Protein AF-A0A9P8Q5S6-F1 (afdb_monomer_lite)

pLDDT: mean 82.71, std 12.55, range [46.91, 97.31]

Secondary structure (DSSP, 8-state):
-PPPP--HHHHHHHHHHHHHHHHT--S----EEEEEEEEEETTEEEEEEE-TTSSEEEEEEETTT-HHHHHHHTT--TT-EE-S--SEEEE---TT-HHHHHHHHHHHHHHHHHHHHHHHHHHHHHHHHHHHHHHHHHHS-SSSS---HHHHHHHHHHHHHHHHHHHHHHHHHHHHHHHHTT-

Sequence (183 aa):
MERSANDKKTIKKITEQRESAKTQTEDETISGRIIKQPLKRKGHVTMALCSDSGNLEKWTLTKSHDPQSYHDARKAVRGDIWSLPAKTVTSFPSNTDPKLLTRLENYEEDQKQKVKMLRKLKDRRDKKQIKLRNYEVLNKGYTEYEDTPEEMIGLYTDNFNISKRQRQKDKKGGIENAFMEKQ

Radius of gyration: 36.92 Å; chains: 1; bounding box: 89×55×75 Å

Foldseek 3Di:
DDDDDPDPVVVVVVVVVVVVVVVVPPPPQFKWAFAAQWDDDDQWIWTWTCTPVNFIKIAIGGCVPDVVCRVVSNVDGHGDIDRDDGPDIDTDCDPPNPVVVVVVVVVVVVVVVVVVVVVVVVVVVVVVVLVVLLVCLVPVDPDDDDPPVVSVVSNVVVVVVVVVVVVVVVVVVVVVVVVVVVD

Organism: Wickerhamomyces pijperi (NCBI:txid599730)

InterPro domains:
  IPR015324 Ribosomal protein Rsm22-like [PF09243] (21-82)
  IPR052571 Mitochondrial RNA Methyltransferase [PTHR13184] (13-129)

Structure (mmCIF, N/CA/C/O backbone):
data_AF-A0A9P8Q5S6-F1
#
_entry.id   AF-A0A9P8Q5S6-F1
#
loop_
_atom_site.group_PDB
_atom_site.id
_atom_site.type_symbol
_atom_site.label_atom_id
_atom_site.label_alt_id
_atom_site.label_comp_id
_atom_site.label_asym_id
_atom_site.label_entity_id
_atom_site.label_seq_id
_atom_site.pdbx_PDB_ins_code
_atom_site.Cartn_x
_atom_site.Cartn_y
_atom_site.Cartn_z
_atom_site.occupancy
_atom_site.B_iso_or_equiv
_atom_site.auth_seq_id
_atom_site.auth_comp_id
_atom_site.auth_asym_id
_atom_site.auth_atom_id
_atom_site.pdbx_PDB_model_num
ATOM 1 N N . MET A 1 1 ? 12.101 -37.583 -25.155 1.00 52.53 1 MET A N 1
ATOM 2 C CA . MET A 1 1 ? 12.984 -36.843 -24.227 1.00 52.53 1 MET A CA 1
ATOM 3 C C . MET A 1 1 ? 13.602 -37.875 -23.300 1.00 52.53 1 MET A C 1
ATOM 5 O O . MET A 1 1 ? 12.924 -38.352 -22.398 1.00 52.53 1 MET A O 1
ATOM 9 N N . GLU A 1 2 ? 14.820 -38.320 -23.592 1.00 68.50 2 GLU A N 1
ATOM 10 C CA . GLU A 1 2 ? 15.520 -39.295 -22.749 1.00 68.50 2 GLU A CA 1
ATOM 11 C C . GLU A 1 2 ? 16.186 -38.567 -21.578 1.00 68.50 2 GLU A C 1
ATOM 13 O O . GLU A 1 2 ? 16.760 -37.491 -21.751 1.00 68.50 2 GLU A O 1
ATOM 18 N N . ARG A 1 3 ? 16.061 -39.113 -20.364 1.00 72.06 3 ARG A N 1
ATOM 19 C CA . ARG A 1 3 ? 16.735 -38.568 -19.178 1.00 72.06 3 ARG A CA 1
ATOM 20 C C . ARG A 1 3 ? 18.185 -39.049 -19.164 1.00 72.06 3 ARG A C 1
ATOM 22 O O . ARG A 1 3 ? 18.456 -40.190 -19.522 1.00 72.06 3 ARG A O 1
ATOM 29 N N . SER A 1 4 ? 19.107 -38.201 -18.714 1.00 77.81 4 SER A N 1
ATOM 30 C CA . SER A 1 4 ? 20.506 -38.593 -18.515 1.00 77.81 4 SER A CA 1
ATOM 31 C C . SER A 1 4 ? 20.630 -39.687 -17.450 1.00 77.81 4 SER A C 1
ATOM 33 O O . SER A 1 4 ? 19.914 -39.658 -16.447 1.00 77.81 4 SER A O 1
ATOM 35 N N . ALA A 1 5 ? 21.576 -40.608 -17.635 1.00 82.69 5 ALA A N 1
ATOM 36 C CA . ALA A 1 5 ? 21.889 -41.653 -16.661 1.00 82.69 5 ALA A CA 1
ATOM 37 C C . ALA A 1 5 ? 22.292 -41.066 -15.292 1.00 82.69 5 ALA A C 1
ATOM 39 O O . ALA A 1 5 ? 22.991 -40.053 -15.223 1.00 82.69 5 ALA A O 1
ATOM 40 N N . ASN A 1 6 ? 21.881 -41.722 -14.200 1.00 81.44 6 ASN A N 1
ATOM 41 C CA . ASN A 1 6 ? 22.098 -41.256 -12.821 1.00 81.44 6 ASN A CA 1
ATOM 42 C C . ASN A 1 6 ? 23.451 -41.710 -12.227 1.00 81.44 6 ASN A C 1
ATOM 44 O O . ASN A 1 6 ? 23.578 -41.936 -11.024 1.00 81.44 6 ASN A O 1
ATOM 48 N N . ASP A 1 7 ? 24.465 -41.885 -13.073 1.00 91.38 7 ASP A N 1
ATOM 49 C CA . ASP A 1 7 ? 25.786 -42.344 -12.648 1.00 91.38 7 ASP A CA 1
ATOM 50 C C . ASP A 1 7 ? 26.557 -41.233 -11.936 1.00 91.38 7 ASP A C 1
ATOM 52 O O . ASP A 1 7 ? 26.525 -40.069 -12.338 1.00 91.38 7 ASP A O 1
ATOM 56 N N . LYS A 1 8 ? 27.359 -41.596 -10.927 1.00 89.12 8 LYS A N 1
ATOM 57 C CA . LYS A 1 8 ? 28.179 -40.639 -10.156 1.00 89.12 8 LYS A CA 1
ATOM 58 C C . LYS A 1 8 ? 29.064 -39.755 -11.044 1.00 89.12 8 LYS A C 1
ATOM 60 O O . LYS A 1 8 ? 29.268 -38.588 -10.729 1.00 89.12 8 LYS A O 1
ATOM 65 N N . LYS A 1 9 ? 29.589 -40.300 -12.148 1.00 88.69 9 LYS A N 1
ATOM 66 C CA . LYS A 1 9 ? 30.410 -39.557 -13.122 1.00 88.69 9 LYS A CA 1
ATOM 67 C C . LYS A 1 9 ? 29.584 -38.515 -13.880 1.00 88.69 9 LYS A C 1
ATOM 69 O O . LYS A 1 9 ? 30.016 -37.377 -14.021 1.00 88.69 9 LYS A O 1
ATOM 74 N N . THR A 1 10 ? 28.386 -38.895 -14.314 1.00 88.69 10 THR A N 1
ATOM 75 C CA . THR A 1 10 ? 27.444 -38.018 -15.018 1.00 88.69 10 THR A CA 1
ATOM 76 C C . THR A 1 10 ? 26.963 -36.895 -14.107 1.00 88.69 10 THR A C 1
ATOM 78 O O . THR A 1 10 ? 26.960 -35.739 -14.517 1.00 88.69 10 THR A O 1
ATOM 81 N N . ILE A 1 11 ? 26.655 -37.207 -12.845 1.00 90.19 11 ILE A N 1
ATOM 82 C CA . ILE A 1 11 ? 26.269 -36.215 -11.834 1.00 90.19 11 ILE A CA 1
ATOM 83 C C . ILE A 1 11 ? 27.397 -35.200 -11.607 1.00 90.19 11 ILE A C 1
ATOM 85 O O . ILE A 1 11 ? 27.134 -34.004 -11.657 1.00 90.19 11 ILE A O 1
ATOM 89 N N . LYS A 1 12 ? 28.646 -35.656 -11.424 1.00 92.75 12 LYS A N 1
ATOM 90 C CA . LYS A 1 12 ? 29.812 -34.766 -11.254 1.00 92.75 12 LYS A CA 1
ATOM 91 C C . LYS A 1 12 ? 30.033 -33.845 -12.456 1.00 92.75 12 LYS A C 1
ATOM 93 O O . LYS A 1 12 ? 30.235 -32.648 -12.296 1.00 92.75 12 LYS A O 1
ATOM 98 N N . LYS A 1 13 ? 29.903 -34.384 -13.670 1.00 91.38 13 LYS A N 1
ATOM 99 C CA . LYS A 1 13 ? 29.993 -33.587 -14.898 1.00 91.38 13 LYS A CA 1
ATOM 100 C C . LYS A 1 13 ? 28.892 -32.523 -14.965 1.00 91.38 13 LYS A C 1
ATOM 102 O O . LYS A 1 13 ? 29.158 -31.390 -15.348 1.00 91.38 13 LYS A O 1
ATOM 107 N N . ILE A 1 14 ? 27.665 -32.868 -14.566 1.00 88.94 14 ILE A N 1
ATOM 108 C CA . ILE A 1 14 ? 26.543 -31.921 -14.504 1.00 88.94 14 ILE A CA 1
ATOM 109 C C . ILE A 1 14 ? 26.802 -30.829 -13.456 1.00 88.94 14 ILE A C 1
ATOM 111 O O . ILE A 1 14 ? 26.478 -29.670 -13.705 1.00 88.94 14 ILE A O 1
ATOM 115 N N . THR A 1 15 ? 27.370 -31.160 -12.292 1.00 90.69 15 THR A N 1
ATOM 116 C CA . THR A 1 15 ? 27.677 -30.160 -11.254 1.00 90.69 15 THR A CA 1
ATOM 117 C C . THR A 1 15 ? 28.782 -29.206 -11.698 1.00 90.69 15 THR A C 1
ATOM 119 O O . THR A 1 15 ? 28.588 -28.000 -11.611 1.00 90.69 15 THR A O 1
ATOM 122 N N . GLU A 1 16 ? 29.863 -29.718 -12.288 1.00 91.06 16 GLU A N 1
ATOM 123 C CA . GLU A 1 16 ? 30.961 -28.902 -12.833 1.00 91.06 16 GLU A CA 1
ATOM 124 C C . GLU A 1 16 ? 30.484 -27.977 -13.972 1.00 91.06 16 GLU A C 1
ATOM 126 O O . GLU A 1 16 ? 30.857 -26.804 -14.051 1.00 91.06 16 GLU A O 1
ATOM 131 N N . GLN A 1 17 ? 29.588 -28.466 -14.838 1.00 85.94 17 GLN A N 1
ATOM 132 C CA . GLN A 1 17 ? 28.959 -27.647 -15.882 1.00 85.94 17 GLN A CA 1
ATOM 133 C C . GLN A 1 17 ? 28.059 -26.546 -15.305 1.00 85.94 17 GLN A C 1
ATOM 135 O O . GLN A 1 17 ? 28.016 -25.442 -15.841 1.00 85.94 17 GLN A O 1
ATOM 140 N N . ARG A 1 18 ? 27.345 -26.816 -14.205 1.00 83.38 18 ARG A N 1
ATOM 141 C CA . ARG A 1 18 ? 26.507 -25.811 -13.529 1.00 83.38 18 ARG A CA 1
ATOM 142 C C . ARG A 1 18 ? 27.339 -24.753 -12.818 1.00 83.38 18 ARG A C 1
ATOM 144 O O . ARG A 1 18 ? 26.951 -23.591 -12.824 1.00 83.38 18 ARG A O 1
ATOM 151 N N . GLU A 1 19 ? 28.446 -25.150 -12.202 1.00 83.94 19 GLU A N 1
ATOM 152 C CA . GLU A 1 19 ? 29.356 -24.239 -11.507 1.00 83.94 19 GLU A CA 1
ATOM 153 C C . GLU A 1 19 ? 30.068 -23.310 -12.491 1.00 83.94 19 GLU A C 1
ATOM 155 O O . GLU A 1 19 ? 30.042 -22.100 -12.291 1.00 83.94 19 GLU A O 1
ATOM 160 N N . SER A 1 20 ? 30.582 -23.841 -13.605 1.00 76.62 20 SER A N 1
ATOM 161 C CA . SER A 1 20 ? 31.213 -23.024 -14.654 1.00 76.62 20 SER A CA 1
ATOM 162 C C . SER A 1 20 ? 30.232 -22.091 -15.375 1.00 76.62 20 SER A C 1
ATOM 164 O O . SER A 1 20 ? 30.591 -20.957 -15.685 1.00 76.62 20 SER A O 1
ATOM 166 N N . ALA A 1 21 ? 28.976 -22.508 -15.579 1.00 69.19 21 ALA A N 1
ATOM 167 C CA . ALA A 1 21 ? 27.926 -21.629 -16.102 1.00 69.19 21 ALA A CA 1
ATOM 168 C C . ALA A 1 21 ? 27.580 -20.479 -15.139 1.00 69.19 21 ALA A C 1
ATOM 170 O O . ALA A 1 21 ? 27.205 -19.398 -15.582 1.00 69.19 21 ALA A O 1
ATOM 171 N N . LYS A 1 22 ? 27.728 -20.696 -13.827 1.00 64.06 22 LYS A N 1
ATOM 172 C CA . LYS A 1 22 ? 27.468 -19.685 -12.793 1.00 64.06 22 LYS A CA 1
ATOM 173 C C . LYS A 1 22 ? 28.502 -18.559 -12.800 1.00 64.06 22 LYS A C 1
ATOM 175 O O . LYS A 1 22 ? 28.157 -17.425 -12.495 1.00 64.06 22 LYS A O 1
ATOM 180 N N . THR A 1 23 ? 29.751 -18.871 -13.142 1.00 57.31 23 THR A N 1
ATOM 181 C CA . THR A 1 23 ? 30.869 -17.911 -13.168 1.00 57.31 23 THR A CA 1
ATOM 182 C C . THR A 1 23 ? 30.880 -17.039 -14.431 1.00 57.31 23 THR A C 1
ATOM 184 O O . THR A 1 23 ? 31.569 -16.032 -14.467 1.00 57.31 23 THR A O 1
ATOM 187 N N . GLN A 1 24 ? 30.125 -17.398 -15.476 1.00 54.69 24 GLN A N 1
ATOM 188 C CA . GLN A 1 24 ? 30.057 -16.625 -16.729 1.00 54.69 24 GLN A CA 1
ATOM 189 C C . GLN A 1 24 ? 28.924 -15.586 -16.758 1.00 54.69 24 GLN A C 1
ATOM 191 O O . GLN A 1 24 ? 28.852 -14.786 -17.683 1.00 54.69 24 GLN A O 1
ATOM 196 N N . THR A 1 25 ? 28.050 -15.569 -15.751 1.00 51.34 25 THR A N 1
ATOM 197 C CA . THR A 1 25 ? 26.961 -14.591 -15.598 1.00 51.34 25 THR A CA 1
ATOM 198 C C . THR A 1 25 ? 27.303 -13.555 -14.525 1.00 51.34 25 THR A C 1
ATOM 200 O O . THR A 1 25 ? 26.573 -13.411 -13.550 1.00 51.34 25 THR A O 1
ATOM 203 N N . GLU A 1 26 ? 28.441 -12.874 -14.671 1.00 47.72 26 GLU A N 1
ATOM 204 C CA . GLU A 1 26 ? 28.795 -11.690 -13.863 1.00 47.72 26 GLU A CA 1
ATOM 205 C C . GLU A 1 26 ? 28.319 -10.373 -14.503 1.00 47.72 26 GLU A C 1
ATOM 207 O O . GLU A 1 26 ? 28.531 -9.299 -13.950 1.00 47.72 26 GLU A O 1
ATOM 212 N N . ASP A 1 27 ? 27.602 -10.439 -15.626 1.00 51.97 27 ASP A N 1
ATOM 213 C CA . ASP A 1 27 ? 26.773 -9.325 -16.070 1.00 51.97 27 ASP A CA 1
ATOM 214 C C . ASP A 1 27 ? 25.460 -9.399 -15.286 1.00 51.97 27 ASP A C 1
ATOM 216 O O . ASP A 1 27 ? 24.572 -10.187 -15.630 1.00 51.97 27 ASP A O 1
ATOM 220 N N . GLU A 1 28 ? 25.353 -8.614 -14.206 1.00 54.19 28 GLU A N 1
ATOM 221 C CA . GLU A 1 28 ? 24.117 -8.356 -13.453 1.00 54.19 28 GLU A CA 1
ATOM 222 C C . GLU A 1 28 ? 23.044 -7.809 -14.402 1.00 54.19 28 GLU A C 1
ATOM 224 O O . GLU A 1 28 ? 22.777 -6.611 -14.510 1.00 54.19 28 GLU A O 1
ATOM 229 N N . THR A 1 29 ? 22.442 -8.711 -15.163 1.00 58.38 29 THR A N 1
ATOM 230 C CA . THR A 1 29 ? 21.413 -8.389 -16.128 1.00 58.38 29 THR A CA 1
ATOM 231 C C . THR A 1 29 ? 20.148 -8.205 -15.315 1.00 58.38 29 THR A C 1
ATOM 233 O O . THR A 1 29 ? 19.401 -9.159 -15.120 1.00 58.38 29 THR A O 1
ATOM 236 N N . ILE A 1 30 ? 19.952 -6.994 -14.787 1.00 61.62 30 ILE A N 1
ATOM 237 C CA . ILE A 1 30 ? 18.736 -6.586 -14.078 1.00 61.62 30 ILE A CA 1
ATOM 238 C C . ILE A 1 30 ? 17.557 -6.969 -14.974 1.00 61.62 30 ILE A C 1
ATOM 240 O O . ILE A 1 30 ? 17.338 -6.357 -16.022 1.00 61.62 30 ILE A O 1
ATOM 244 N N . SER A 1 31 ? 16.842 -8.030 -14.605 1.00 68.81 31 SER A N 1
ATOM 245 C CA . SER A 1 31 ? 15.863 -8.672 -15.480 1.00 68.81 31 SER A CA 1
ATOM 246 C C . SER A 1 31 ? 14.464 -8.398 -14.954 1.00 68.81 31 SER A C 1
ATOM 248 O O . SER A 1 31 ? 13.866 -9.160 -14.201 1.00 68.81 31 SER A O 1
ATOM 250 N N . GLY A 1 32 ? 13.923 -7.246 -15.344 1.00 85.38 32 GLY A N 1
ATOM 251 C CA . GLY A 1 32 ? 12.625 -6.807 -14.861 1.00 85.38 32 GLY A CA 1
ATOM 252 C C . GLY A 1 32 ? 11.476 -7.388 -15.679 1.00 85.38 32 GLY A C 1
ATOM 253 O O . GLY A 1 32 ? 11.452 -7.243 -16.900 1.00 85.38 32 GLY A O 1
ATOM 254 N N . ARG A 1 33 ? 10.458 -7.991 -15.051 1.00 90.69 33 ARG A N 1
ATOM 255 C CA . ARG A 1 33 ? 9.238 -8.393 -15.785 1.00 90.69 33 ARG A CA 1
ATOM 256 C C . ARG A 1 33 ? 8.290 -7.210 -15.944 1.00 90.69 33 ARG A C 1
ATOM 258 O O . ARG A 1 33 ? 7.904 -6.588 -14.955 1.00 90.69 33 ARG A O 1
ATOM 265 N N . ILE A 1 34 ? 7.833 -6.942 -17.165 1.00 93.12 34 ILE A N 1
ATOM 266 C CA . ILE A 1 34 ? 6.883 -5.860 -17.444 1.00 93.12 34 ILE A CA 1
ATOM 267 C C . ILE A 1 34 ? 5.490 -6.235 -16.923 1.00 93.12 34 ILE A C 1
ATOM 269 O O . ILE A 1 34 ? 4.863 -7.189 -17.381 1.00 93.12 34 ILE A O 1
ATOM 273 N N . ILE A 1 35 ? 4.959 -5.451 -15.984 1.00 92.38 35 ILE A N 1
ATOM 274 C CA . ILE A 1 35 ? 3.659 -5.716 -15.344 1.00 92.38 35 ILE A CA 1
ATOM 275 C C . ILE A 1 35 ? 2.513 -5.024 -16.073 1.00 92.38 35 ILE A C 1
ATOM 277 O O . ILE A 1 35 ? 1.408 -5.565 -16.150 1.00 92.38 35 ILE A O 1
ATOM 281 N N . LYS A 1 36 ? 2.750 -3.814 -16.583 1.0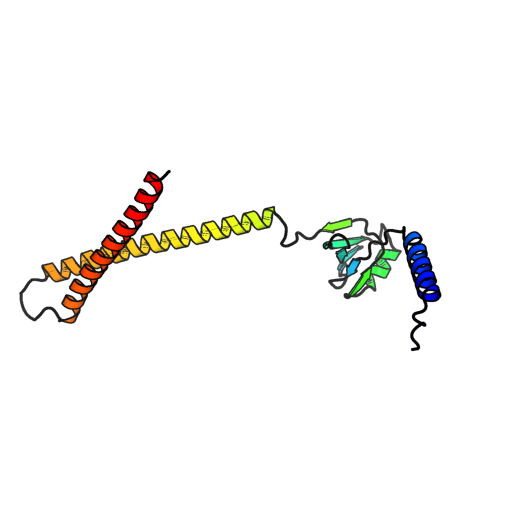0 91.19 36 LYS A N 1
ATOM 282 C CA . LYS A 1 36 ? 1.750 -3.017 -17.304 1.00 91.19 36 LYS A CA 1
ATOM 283 C C . LYS A 1 36 ? 2.255 -2.712 -18.701 1.00 91.19 36 LYS A C 1
ATOM 285 O O . LYS A 1 36 ? 3.447 -2.484 -18.874 1.00 91.19 36 LYS A O 1
ATOM 290 N N . GLN A 1 37 ? 1.335 -2.656 -19.663 1.00 93.56 37 GLN A N 1
ATOM 291 C CA . GLN A 1 37 ? 1.669 -2.300 -21.038 1.00 93.56 37 GLN A CA 1
ATOM 292 C C . GLN A 1 37 ? 2.448 -0.970 -21.063 1.00 93.56 37 GLN A C 1
ATOM 294 O O . GLN A 1 37 ? 1.978 0.006 -20.463 1.00 93.56 37 GLN A O 1
ATOM 299 N N . PRO A 1 38 ? 3.615 -0.910 -21.729 1.00 94.56 38 PRO A N 1
ATOM 300 C CA . PRO A 1 38 ? 4.376 0.324 -21.864 1.00 94.56 38 PRO A CA 1
ATOM 301 C C . PRO A 1 38 ? 3.539 1.437 -22.505 1.00 94.56 38 PRO A C 1
ATOM 303 O O . PRO A 1 38 ? 2.932 1.262 -23.562 1.00 94.56 38 PRO A O 1
ATOM 306 N N . LEU A 1 39 ? 3.506 2.606 -21.864 1.00 94.75 39 LEU A N 1
ATOM 307 C CA . LEU A 1 39 ? 2.738 3.762 -22.319 1.00 94.75 39 LEU A CA 1
ATOM 308 C C . LEU A 1 39 ? 3.663 4.779 -22.989 1.00 94.75 39 LEU A C 1
ATOM 310 O O . LEU A 1 39 ? 4.505 5.404 -22.339 1.00 94.75 39 LEU A O 1
ATOM 314 N N . LYS A 1 40 ? 3.473 4.993 -24.292 1.00 94.00 40 LYS A N 1
ATOM 315 C CA . LYS A 1 40 ? 4.212 5.999 -25.062 1.00 94.00 40 LYS A CA 1
ATOM 316 C C . LYS A 1 40 ? 3.626 7.396 -24.847 1.00 94.00 40 LYS A C 1
ATOM 318 O O . LYS A 1 40 ? 2.453 7.641 -25.115 1.00 94.00 40 LYS A O 1
ATOM 323 N N . ARG A 1 41 ? 4.475 8.338 -24.442 1.00 91.31 41 ARG A N 1
ATOM 324 C CA . ARG A 1 41 ? 4.193 9.779 -24.351 1.00 91.31 41 ARG A CA 1
ATOM 325 C C . ARG A 1 41 ? 5.122 10.558 -25.292 1.00 91.31 41 ARG A C 1
ATOM 327 O O . ARG A 1 41 ? 5.852 9.975 -26.099 1.00 91.31 41 ARG A O 1
ATOM 334 N N . LYS A 1 42 ? 5.062 11.894 -25.267 1.00 91.12 42 LYS A N 1
ATOM 335 C CA . LYS A 1 42 ? 5.884 12.750 -26.139 1.00 91.12 42 LYS A CA 1
ATOM 336 C C . LYS A 1 42 ? 7.373 12.559 -25.804 1.00 91.12 42 LYS A C 1
ATOM 338 O O . LYS A 1 42 ? 7.842 13.006 -24.764 1.00 91.12 42 LYS A O 1
ATOM 343 N N . GLY A 1 43 ? 8.093 11.851 -26.676 1.00 91.44 43 GLY A N 1
ATOM 344 C CA . GLY A 1 43 ? 9.544 11.637 -26.578 1.00 91.44 43 GLY A CA 1
ATOM 345 C C . GLY A 1 43 ? 10.016 10.610 -25.542 1.00 91.44 43 GLY A C 1
ATOM 346 O O . GLY A 1 43 ? 11.221 10.422 -25.412 1.00 91.44 43 GLY A O 1
ATOM 347 N N . HIS A 1 44 ? 9.112 9.934 -24.828 1.00 94.50 44 HIS A N 1
ATOM 348 C CA . HIS A 1 44 ? 9.474 8.909 -23.845 1.00 94.50 44 HIS A CA 1
ATOM 349 C C . HIS A 1 44 ? 8.413 7.808 -23.733 1.00 94.50 44 HIS A C 1
ATOM 351 O O . HIS A 1 44 ? 7.264 7.991 -24.142 1.00 94.50 44 HIS A O 1
ATOM 357 N N . VAL A 1 45 ? 8.806 6.662 -23.188 1.00 95.06 45 VAL A N 1
ATOM 358 C CA . VAL A 1 45 ? 7.938 5.535 -22.843 1.00 95.06 45 VAL A CA 1
ATOM 359 C C . VAL A 1 45 ? 8.038 5.312 -21.344 1.00 95.06 45 VAL A C 1
ATOM 361 O O . VAL A 1 45 ? 9.136 5.258 -20.798 1.00 95.06 45 VAL A O 1
ATOM 364 N N . THR A 1 46 ? 6.894 5.199 -20.676 1.00 93.81 46 THR A N 1
ATOM 365 C CA . THR A 1 46 ? 6.838 4.797 -19.269 1.00 93.81 46 THR A CA 1
ATOM 366 C C . THR A 1 46 ? 6.354 3.362 -19.176 1.00 93.81 46 THR A C 1
ATOM 368 O O . THR A 1 46 ? 5.271 3.059 -19.678 1.00 93.81 46 THR A O 1
ATOM 371 N N . MET A 1 47 ? 7.103 2.506 -18.497 1.00 92.38 47 MET A N 1
ATOM 372 C CA . MET A 1 47 ? 6.718 1.121 -18.226 1.00 92.38 47 MET A CA 1
ATOM 373 C C . MET A 1 47 ? 6.858 0.820 -16.733 1.00 92.38 47 MET A C 1
ATOM 375 O O . MET A 1 47 ? 7.620 1.482 -16.031 1.00 92.38 47 MET A O 1
ATOM 379 N N . ALA A 1 48 ? 6.068 -0.131 -16.239 1.00 92.12 48 ALA A N 1
ATOM 380 C CA . ALA A 1 48 ? 6.144 -0.601 -14.860 1.00 92.12 48 ALA A CA 1
ATOM 381 C C . ALA A 1 48 ? 6.721 -2.016 -14.858 1.00 92.12 48 ALA A C 1
ATOM 383 O O . ALA A 1 48 ? 6.139 -2.899 -15.495 1.00 92.12 48 ALA A O 1
ATOM 384 N N . LEU A 1 49 ? 7.833 -2.210 -14.157 1.00 90.81 49 LEU A N 1
ATOM 385 C CA . LEU A 1 49 ? 8.554 -3.471 -14.071 1.00 90.81 49 LEU A CA 1
ATOM 386 C C . LEU A 1 49 ? 8.580 -3.985 -12.632 1.00 90.81 49 LEU A C 1
ATOM 388 O O . LEU A 1 49 ? 8.571 -3.207 -11.680 1.00 90.81 49 LEU A O 1
ATOM 392 N N . CYS A 1 50 ? 8.617 -5.304 -12.489 1.00 88.56 50 CYS A N 1
ATOM 393 C CA . CYS A 1 50 ? 9.062 -5.954 -11.264 1.00 88.56 50 CYS A CA 1
ATOM 394 C C . CYS A 1 50 ? 10.576 -6.084 -11.346 1.00 88.56 50 CYS A C 1
ATOM 396 O O . CYS A 1 50 ? 11.038 -6.844 -12.190 1.00 88.56 50 CYS A O 1
ATOM 398 N N . SER A 1 51 ? 11.313 -5.339 -10.531 1.00 79.62 51 SER A N 1
ATOM 399 C CA . SER A 1 51 ? 12.774 -5.426 -10.483 1.00 79.62 51 SER A CA 1
ATOM 400 C C . SER A 1 51 ? 13.220 -6.569 -9.571 1.00 79.62 51 SER A C 1
ATOM 402 O O . SER A 1 51 ? 12.461 -7.002 -8.697 1.00 79.62 51 SER A O 1
ATOM 404 N N . ASP A 1 52 ? 14.462 -7.023 -9.737 1.00 77.00 52 ASP A N 1
ATOM 405 C CA . ASP A 1 52 ? 15.097 -8.025 -8.868 1.00 77.00 52 ASP A CA 1
ATOM 406 C C . ASP A 1 52 ? 15.219 -7.530 -7.412 1.00 77.00 52 ASP A C 1
ATOM 408 O O . ASP A 1 52 ? 15.345 -8.322 -6.481 1.00 77.00 52 ASP A O 1
ATOM 412 N N . SER A 1 53 ? 15.072 -6.216 -7.195 1.00 75.81 53 SER A N 1
ATOM 413 C CA . SER A 1 53 ? 14.947 -5.585 -5.875 1.00 75.81 53 SER A CA 1
ATOM 414 C C . SER A 1 53 ? 13.676 -5.986 -5.104 1.00 75.81 53 SER A C 1
ATOM 416 O O . SER A 1 53 ? 13.515 -5.610 -3.943 1.00 75.81 53 SER A O 1
ATOM 418 N N . GLY A 1 54 ? 12.743 -6.704 -5.740 1.00 76.81 54 GLY A N 1
ATOM 419 C CA . GLY A 1 54 ? 11.446 -7.075 -5.168 1.00 76.81 54 GLY A CA 1
ATOM 420 C C . GLY A 1 54 ? 10.432 -5.928 -5.138 1.00 76.81 54 GLY A C 1
ATOM 421 O O . GLY A 1 54 ? 9.293 -6.124 -4.713 1.00 76.81 54 GLY A O 1
ATOM 422 N N . ASN A 1 55 ? 10.814 -4.740 -5.616 1.00 81.62 55 ASN A N 1
ATOM 423 C CA . ASN A 1 55 ? 9.940 -3.579 -5.697 1.00 81.62 55 ASN A CA 1
ATOM 424 C C . ASN A 1 55 ? 9.347 -3.403 -7.096 1.00 81.62 55 ASN A C 1
ATOM 426 O O . ASN A 1 55 ? 9.927 -3.761 -8.125 1.00 81.62 55 ASN A O 1
ATOM 430 N N . LEU A 1 56 ? 8.168 -2.781 -7.119 1.00 87.44 56 LEU A N 1
ATOM 431 C CA . LEU A 1 56 ? 7.568 -2.288 -8.348 1.00 87.44 56 LEU A CA 1
ATOM 432 C C . LEU A 1 56 ? 8.251 -0.990 -8.745 1.00 87.44 56 LEU A C 1
ATOM 434 O O . LEU A 1 56 ? 8.161 0.013 -8.041 1.00 87.44 56 LEU A O 1
ATOM 438 N N . GLU A 1 57 ? 8.886 -0.987 -9.903 1.00 88.81 57 GLU A N 1
ATOM 439 C CA . GLU A 1 57 ? 9.609 0.164 -10.413 1.00 88.81 57 GLU A CA 1
ATOM 440 C C . GLU A 1 57 ? 8.923 0.717 -11.658 1.00 88.81 57 GLU A C 1
ATOM 442 O O . GLU A 1 57 ? 8.418 -0.003 -12.518 1.00 88.81 57 GLU A O 1
ATOM 447 N N . LYS A 1 58 ? 8.888 2.040 -11.761 1.00 90.31 58 LYS A N 1
ATOM 448 C CA . LYS A 1 58 ? 8.459 2.766 -12.946 1.00 90.31 58 LYS A CA 1
ATOM 449 C C . LYS A 1 58 ? 9.687 3.252 -13.683 1.00 90.31 58 LYS A C 1
ATOM 451 O O . LYS A 1 58 ? 10.388 4.142 -13.205 1.00 90.31 58 LYS A O 1
ATOM 456 N N . TRP A 1 59 ? 9.922 2.705 -14.863 1.00 91.44 59 TRP A N 1
ATOM 457 C CA . TRP A 1 59 ? 11.026 3.133 -15.706 1.00 91.44 59 TRP A CA 1
ATOM 458 C C . TRP A 1 59 ? 10.514 4.099 -16.757 1.00 91.44 59 TRP A C 1
ATOM 460 O O . TRP A 1 59 ? 9.459 3.895 -17.369 1.00 91.44 59 TRP A O 1
ATOM 470 N N . THR A 1 60 ? 11.265 5.178 -16.947 1.00 92.69 60 THR A N 1
ATOM 471 C CA . THR A 1 60 ? 11.025 6.140 -18.019 1.00 92.69 60 THR A CA 1
ATOM 472 C C . THR A 1 60 ? 12.194 6.081 -18.991 1.00 92.69 60 THR A C 1
ATOM 474 O O . THR A 1 60 ? 13.326 6.392 -18.633 1.00 92.69 60 THR A O 1
ATOM 477 N N . LEU A 1 61 ? 11.910 5.665 -20.222 1.00 92.94 61 LEU A N 1
ATOM 478 C CA . LEU A 1 61 ? 12.884 5.553 -21.304 1.00 92.94 61 LEU A CA 1
ATOM 479 C C . LEU A 1 61 ? 12.668 6.703 -22.280 1.00 92.94 61 LEU A C 1
ATOM 481 O O . LEU A 1 61 ? 11.576 6.860 -22.830 1.00 92.94 61 LEU A O 1
ATOM 485 N N . THR A 1 62 ? 13.685 7.534 -22.487 1.00 94.44 62 THR A N 1
ATOM 486 C CA . THR A 1 62 ? 13.602 8.722 -23.344 1.00 94.44 62 THR A CA 1
ATOM 487 C C . THR A 1 62 ? 14.285 8.470 -24.684 1.00 94.44 62 THR A C 1
ATOM 489 O O . THR A 1 62 ? 15.342 7.851 -24.748 1.00 94.44 62 THR A O 1
ATOM 492 N N . LYS A 1 63 ? 13.711 9.002 -25.771 1.00 92.88 63 LYS A N 1
ATOM 493 C CA . LYS A 1 63 ? 14.277 8.857 -27.123 1.00 92.88 63 LYS A CA 1
ATOM 494 C C . LYS A 1 63 ? 15.658 9.514 -27.258 1.00 92.88 63 LYS A C 1
ATOM 496 O O . LYS A 1 63 ? 16.454 9.078 -28.074 1.00 92.88 63 LYS A O 1
ATOM 501 N N . SER A 1 64 ? 15.917 10.585 -26.504 1.00 92.00 64 SER A N 1
ATOM 502 C CA . SER A 1 64 ? 17.171 11.344 -26.583 1.00 92.00 64 SER A CA 1
ATOM 503 C C . SER A 1 64 ? 18.347 10.659 -25.896 1.00 92.00 64 SER A C 1
ATOM 505 O O . SER A 1 64 ? 19.480 10.910 -26.284 1.00 92.00 64 SER A O 1
ATOM 507 N N . HIS A 1 65 ? 18.095 9.849 -24.865 1.00 88.56 65 HIS A N 1
ATOM 508 C CA . HIS A 1 65 ? 19.164 9.196 -24.118 1.00 88.56 65 HIS A CA 1
ATOM 509 C C . HIS A 1 65 ? 19.512 7.831 -24.701 1.00 88.56 65 HIS A C 1
ATOM 511 O O . HIS A 1 65 ? 20.688 7.543 -24.884 1.00 88.56 65 HIS A O 1
ATOM 517 N N . ASP A 1 66 ? 18.494 7.030 -25.016 1.00 88.25 66 ASP A N 1
ATOM 518 C CA . ASP A 1 66 ? 18.676 5.714 -25.615 1.00 88.25 66 ASP A CA 1
ATOM 519 C C . ASP A 1 66 ? 17.597 5.465 -26.683 1.00 88.25 66 ASP A C 1
ATOM 521 O O . ASP A 1 66 ? 16.473 5.044 -26.372 1.00 88.25 66 ASP A O 1
ATOM 525 N N . PRO A 1 67 ? 17.904 5.766 -27.958 1.00 91.56 67 PRO A N 1
ATOM 526 C CA . PRO A 1 67 ? 16.981 5.545 -29.060 1.00 91.56 67 PRO A CA 1
ATOM 527 C C . PRO A 1 67 ? 16.605 4.070 -29.229 1.00 91.56 67 PRO A C 1
ATOM 529 O O . PRO A 1 67 ? 15.446 3.785 -29.534 1.00 91.56 67 PRO A O 1
ATOM 532 N N . GLN A 1 68 ? 17.548 3.145 -29.022 1.00 92.25 68 GLN A N 1
ATOM 533 C CA . GLN A 1 68 ? 17.326 1.719 -29.249 1.00 92.25 68 GLN A CA 1
ATOM 534 C C . GLN A 1 68 ? 16.368 1.165 -28.196 1.00 92.25 68 GLN A C 1
ATOM 536 O O . GLN A 1 68 ? 15.282 0.696 -28.549 1.00 92.25 68 GLN A O 1
ATOM 541 N N . SER A 1 69 ? 16.676 1.375 -26.912 1.00 92.12 69 SER A N 1
ATOM 542 C CA . SER A 1 69 ? 15.765 1.006 -25.823 1.00 92.12 69 SER A CA 1
ATOM 543 C C . SER A 1 69 ? 14.410 1.693 -25.958 1.00 92.12 69 SER A C 1
ATOM 545 O O . SER A 1 69 ? 13.384 1.089 -25.660 1.00 92.12 69 SER A O 1
ATOM 547 N N . TYR A 1 70 ? 14.351 2.937 -26.450 1.00 93.81 70 TYR A N 1
ATOM 548 C CA . TYR A 1 70 ? 13.079 3.615 -26.715 1.00 93.81 70 TYR A CA 1
ATOM 549 C C . TYR A 1 70 ? 12.243 2.909 -27.793 1.00 93.81 70 TYR A C 1
ATOM 551 O O . TYR A 1 70 ? 11.021 2.795 -27.652 1.00 93.81 70 TYR A O 1
ATOM 559 N N . HIS A 1 71 ? 12.862 2.466 -28.888 1.00 94.06 71 HIS A N 1
ATOM 560 C CA . HIS A 1 71 ? 12.162 1.769 -29.965 1.00 94.06 71 HIS A CA 1
ATOM 561 C C . HIS A 1 71 ? 11.726 0.360 -29.552 1.00 94.06 71 HIS A C 1
ATOM 563 O O .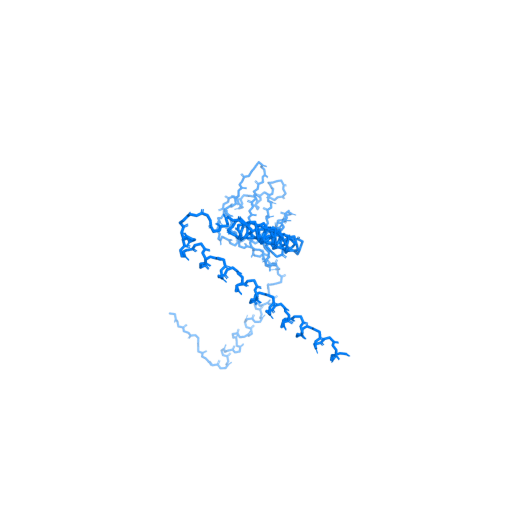 HIS A 1 71 ? 10.609 -0.040 -29.894 1.00 94.06 71 HIS A O 1
ATOM 569 N N . ASP A 1 72 ? 12.540 -0.335 -28.763 1.00 93.75 72 ASP A N 1
ATOM 570 C CA . ASP A 1 72 ? 12.237 -1.673 -28.253 1.00 93.75 72 ASP A CA 1
ATOM 571 C C . ASP A 1 72 ? 11.154 -1.625 -27.168 1.00 93.75 72 ASP A C 1
ATOM 573 O O . ASP A 1 72 ? 10.179 -2.374 -27.219 1.00 93.75 72 ASP A O 1
ATOM 577 N N . ALA A 1 73 ? 11.202 -0.629 -26.283 1.00 93.62 73 ALA A N 1
ATOM 578 C CA . ALA A 1 73 ? 10.185 -0.387 -25.261 1.00 93.62 73 ALA A CA 1
ATOM 579 C C . ALA A 1 73 ? 8.786 -0.146 -25.836 1.00 93.62 73 ALA A C 1
ATOM 581 O O . ALA A 1 73 ? 7.782 -0.409 -25.176 1.00 93.62 73 ALA A O 1
ATOM 582 N N . ARG A 1 74 ? 8.699 0.381 -27.064 1.00 93.69 74 ARG A N 1
ATOM 583 C CA . ARG A 1 74 ? 7.422 0.576 -27.768 1.00 93.69 74 ARG A CA 1
ATOM 584 C C . ARG A 1 74 ? 6.832 -0.718 -28.312 1.00 93.69 74 ARG A C 1
ATOM 586 O O . ARG A 1 74 ? 5.634 -0.744 -28.579 1.00 93.69 74 ARG A O 1
ATOM 593 N N . LYS A 1 75 ? 7.673 -1.722 -28.549 1.00 93.94 75 LYS A N 1
ATOM 594 C CA . LYS A 1 75 ? 7.277 -3.042 -29.045 1.00 93.94 75 LYS A CA 1
ATOM 595 C C . LYS A 1 75 ? 7.046 -4.030 -27.904 1.00 93.94 75 LYS A C 1
ATOM 597 O O . LYS A 1 75 ? 6.350 -5.013 -28.113 1.00 93.94 75 LYS A O 1
ATOM 602 N N . ALA A 1 76 ? 7.599 -3.750 -26.726 1.00 93.94 76 ALA A N 1
ATOM 603 C CA . ALA A 1 76 ? 7.437 -4.575 -25.543 1.00 93.94 76 ALA A CA 1
ATOM 604 C C . ALA A 1 76 ? 5.974 -4.647 -25.068 1.00 93.94 76 ALA A C 1
ATOM 606 O O . ALA A 1 76 ? 5.196 -3.688 -25.173 1.00 93.94 76 ALA A O 1
ATOM 607 N N . VAL A 1 77 ? 5.612 -5.799 -24.516 1.00 94.19 77 VAL A N 1
ATOM 608 C CA . VAL A 1 77 ? 4.267 -6.142 -24.058 1.00 94.19 77 VAL A CA 1
ATOM 609 C C . VAL A 1 77 ? 4.306 -6.520 -22.579 1.00 94.19 77 VAL A C 1
ATOM 611 O O . VAL A 1 77 ? 5.336 -6.883 -22.009 1.00 94.19 77 VAL A O 1
ATOM 614 N N . ARG A 1 78 ? 3.156 -6.405 -21.911 1.00 93.56 78 ARG A N 1
ATOM 615 C CA . ARG A 1 78 ? 2.981 -6.969 -20.570 1.00 93.56 78 ARG A CA 1
ATOM 616 C C . ARG A 1 78 ? 3.394 -8.446 -20.552 1.00 93.56 78 ARG A C 1
ATOM 618 O O . ARG A 1 78 ? 2.842 -9.249 -21.293 1.00 93.56 78 ARG A O 1
ATOM 625 N N . GLY A 1 79 ? 4.264 -8.801 -19.614 1.00 90.62 79 GLY A N 1
ATOM 626 C CA . GLY A 1 79 ? 4.756 -10.161 -19.412 1.00 90.62 79 GLY A CA 1
ATOM 627 C C . GLY A 1 79 ? 6.166 -10.391 -19.942 1.00 90.62 79 GLY A C 1
ATOM 628 O O . GLY A 1 79 ? 6.809 -11.325 -19.457 1.00 90.62 79 GLY A O 1
ATOM 629 N N . ASP A 1 80 ? 6.659 -9.531 -20.836 1.00 91.19 80 ASP A N 1
ATOM 630 C CA . ASP A 1 80 ? 8.020 -9.618 -21.362 1.00 91.19 80 ASP A CA 1
ATOM 631 C C . ASP A 1 80 ? 9.056 -9.359 -20.263 1.00 91.19 80 ASP A C 1
ATOM 633 O O . ASP A 1 80 ? 8.804 -8.637 -19.288 1.00 91.19 80 ASP A O 1
ATOM 637 N N . ILE A 1 81 ? 10.225 -9.976 -20.426 1.00 90.00 81 ILE A N 1
ATOM 638 C CA . ILE A 1 81 ? 11.400 -9.713 -19.599 1.00 90.00 81 ILE A CA 1
ATOM 639 C C . ILE A 1 81 ? 12.171 -8.580 -20.264 1.00 90.00 81 ILE A C 1
ATOM 641 O O . ILE A 1 81 ? 12.443 -8.619 -21.463 1.00 90.00 81 ILE A O 1
ATOM 645 N N . TRP A 1 82 ? 12.502 -7.567 -19.480 1.00 88.75 82 TRP A N 1
ATOM 646 C CA . TRP A 1 82 ? 13.232 -6.398 -19.922 1.00 88.75 82 TRP A CA 1
ATOM 647 C C . TRP A 1 82 ? 14.579 -6.343 -19.206 1.00 88.75 82 TRP A C 1
ATOM 649 O O . TRP A 1 82 ? 14.630 -6.276 -17.980 1.00 88.75 82 TRP A O 1
ATOM 659 N N . SER A 1 83 ? 15.655 -6.374 -19.986 1.00 84.12 83 SER A N 1
ATOM 660 C CA . SER A 1 83 ? 17.030 -6.549 -19.494 1.00 84.12 83 SER A CA 1
ATOM 661 C C . SER A 1 83 ? 17.912 -5.307 -19.660 1.00 84.12 83 SER A C 1
ATOM 663 O O . SER A 1 83 ? 19.078 -5.325 -19.282 1.00 84.12 83 SER A O 1
ATOM 665 N N . LEU A 1 84 ? 17.389 -4.237 -20.269 1.00 85.00 84 LEU A N 1
ATOM 666 C CA . LEU A 1 84 ? 18.158 -3.029 -20.592 1.00 85.00 84 LEU A CA 1
ATOM 667 C C . LEU A 1 84 ? 18.006 -1.983 -19.487 1.00 85.00 84 LEU A C 1
ATOM 669 O O . LEU A 1 84 ? 16.866 -1.638 -19.185 1.00 85.00 84 LEU A O 1
ATOM 673 N N . PRO A 1 85 ? 19.085 -1.409 -18.933 1.00 78.81 85 PRO A N 1
ATOM 674 C CA . PRO A 1 85 ? 18.980 -0.447 -17.843 1.00 78.81 85 PRO A CA 1
ATOM 675 C C . PRO A 1 85 ? 18.229 0.821 -18.271 1.00 78.81 85 PRO A C 1
ATOM 677 O O . PRO A 1 85 ? 18.346 1.300 -19.398 1.00 78.81 85 PRO A O 1
ATOM 680 N N . ALA A 1 86 ? 17.475 1.413 -17.345 1.00 78.81 86 ALA A N 1
ATOM 681 C CA . ALA A 1 86 ? 16.852 2.716 -17.548 1.00 78.81 86 ALA A CA 1
ATOM 682 C C . ALA A 1 86 ? 17.588 3.804 -16.762 1.00 78.81 86 ALA A C 1
ATOM 684 O O . ALA A 1 86 ? 17.915 3.632 -15.592 1.00 78.81 86 ALA A O 1
ATOM 685 N N . LYS A 1 87 ? 17.761 4.983 -17.372 1.00 75.06 87 LYS A N 1
ATOM 686 C CA . LYS A 1 87 ? 18.356 6.148 -16.692 1.00 75.06 87 LYS A CA 1
ATOM 687 C C . LYS A 1 87 ? 17.500 6.668 -15.538 1.00 75.06 87 LYS A C 1
ATOM 689 O O . LYS A 1 87 ? 18.020 7.145 -14.537 1.00 75.06 87 LYS A O 1
ATOM 694 N N . THR A 1 88 ? 16.181 6.649 -15.712 1.00 83.75 88 THR A N 1
ATOM 695 C CA . THR A 1 88 ? 15.232 7.163 -14.721 1.00 83.75 88 THR A CA 1
ATOM 696 C C . THR A 1 88 ? 14.331 6.044 -14.240 1.00 83.75 88 THR A C 1
ATOM 698 O O . THR A 1 88 ? 13.402 5.634 -14.943 1.00 83.75 88 THR A O 1
ATOM 701 N N . VAL A 1 89 ? 14.625 5.590 -13.026 1.00 86.31 89 VAL A N 1
ATOM 702 C CA . VAL A 1 89 ? 13.884 4.579 -12.280 1.00 86.31 89 VAL A CA 1
ATOM 703 C C . VAL A 1 89 ? 13.220 5.266 -11.094 1.00 86.31 89 VAL A C 1
ATOM 705 O O . VAL A 1 89 ? 13.863 5.988 -10.337 1.00 86.31 89 VAL A O 1
ATOM 708 N N . THR A 1 90 ? 11.914 5.085 -10.944 1.00 85.50 90 THR A N 1
ATOM 709 C CA . THR A 1 90 ? 11.167 5.559 -9.775 1.00 85.50 90 THR A CA 1
ATOM 710 C C . THR A 1 90 ? 10.472 4.367 -9.147 1.00 85.50 90 THR A C 1
ATOM 712 O O . THR A 1 90 ? 9.592 3.786 -9.777 1.00 85.50 90 THR A O 1
ATOM 715 N N . SER A 1 91 ? 10.839 3.990 -7.925 1.00 82.38 91 SER A N 1
ATOM 716 C CA . SER A 1 91 ? 10.091 2.974 -7.186 1.00 82.38 91 SER A CA 1
ATOM 717 C C . SER A 1 91 ? 8.674 3.483 -6.915 1.00 82.38 91 SER A C 1
ATOM 719 O O . SER A 1 91 ? 8.460 4.637 -6.534 1.00 82.38 91 SER A O 1
ATOM 721 N N . PHE A 1 92 ? 7.676 2.639 -7.167 1.00 74.31 92 PHE A N 1
ATOM 722 C CA . PHE A 1 92 ? 6.349 2.894 -6.633 1.00 74.31 92 PHE A CA 1
ATOM 723 C C . PHE A 1 92 ? 6.426 2.770 -5.109 1.00 74.31 92 PHE A C 1
ATOM 725 O O . PHE A 1 92 ? 7.060 1.825 -4.633 1.00 74.31 92 PHE A O 1
ATOM 732 N N . PRO A 1 93 ? 5.770 3.670 -4.351 1.00 65.31 93 PRO A N 1
ATOM 733 C CA . PRO A 1 93 ? 5.529 3.422 -2.941 1.00 65.31 93 PRO A CA 1
ATOM 734 C C . PRO A 1 93 ? 4.754 2.110 -2.855 1.00 65.31 93 PRO A C 1
ATOM 736 O O . PRO A 1 93 ? 3.632 1.993 -3.360 1.00 65.31 93 PRO A O 1
ATOM 739 N N . SER A 1 94 ? 5.409 1.084 -2.333 1.00 65.12 94 SER A N 1
ATOM 740 C CA . SER A 1 94 ? 4.760 -0.193 -2.090 1.00 65.12 94 SER A CA 1
ATOM 741 C C . SER A 1 94 ? 3.788 0.006 -0.926 1.00 65.12 94 SER A C 1
ATOM 743 O O . SER A 1 94 ? 3.941 0.915 -0.109 1.00 65.12 94 SER A O 1
ATOM 745 N N . ASN A 1 95 ? 2.808 -0.884 -0.776 1.00 64.88 95 ASN A N 1
ATOM 746 C CA . ASN A 1 95 ? 2.007 -0.932 0.454 1.00 64.88 95 ASN A CA 1
ATOM 747 C C . ASN A 1 95 ? 2.872 -1.176 1.713 1.00 64.88 95 ASN A C 1
ATOM 749 O O . ASN A 1 95 ? 2.361 -1.118 2.825 1.00 64.88 95 ASN A O 1
ATOM 753 N N . THR A 1 96 ? 4.169 -1.444 1.547 1.00 66.19 96 THR A N 1
ATOM 754 C CA . THR A 1 96 ? 5.167 -1.593 2.610 1.00 66.19 96 THR A CA 1
ATOM 755 C C . THR A 1 96 ? 5.838 -0.282 3.029 1.00 66.19 96 THR A C 1
ATOM 757 O O . THR A 1 96 ? 6.760 -0.316 3.840 1.00 66.19 96 THR A O 1
ATOM 760 N N . ASP A 1 97 ? 5.422 0.873 2.504 1.00 79.12 97 ASP A N 1
ATOM 761 C CA . ASP A 1 97 ? 5.982 2.161 2.912 1.00 79.12 97 ASP A CA 1
ATOM 762 C C . ASP A 1 97 ? 5.739 2.417 4.415 1.00 79.12 97 ASP A C 1
ATOM 764 O O . ASP A 1 97 ? 4.590 2.602 4.833 1.00 79.12 97 ASP A O 1
ATOM 768 N N . PRO A 1 98 ? 6.786 2.525 5.257 1.00 85.06 98 PRO A N 1
ATOM 769 C CA . PRO A 1 98 ? 6.620 2.590 6.714 1.00 85.06 98 PRO A CA 1
ATOM 770 C C . PRO A 1 98 ? 5.845 3.840 7.160 1.00 85.06 98 PRO A C 1
ATOM 772 O O . PRO A 1 98 ? 5.052 3.818 8.103 1.00 85.06 98 PRO A O 1
ATOM 775 N N . LYS A 1 99 ? 6.012 4.950 6.434 1.00 87.06 99 LYS A N 1
ATOM 776 C CA . LYS A 1 99 ? 5.280 6.199 6.677 1.00 87.06 99 LYS A CA 1
ATOM 777 C C . LYS A 1 99 ? 3.793 6.095 6.321 1.00 87.06 99 LYS A C 1
ATOM 779 O O . LYS A 1 99 ? 2.976 6.810 6.895 1.00 87.06 99 LYS A O 1
ATOM 784 N N . LEU A 1 100 ? 3.440 5.262 5.343 1.00 85.69 100 LEU A N 1
ATOM 785 C CA . LEU A 1 100 ? 2.046 5.016 4.989 1.00 85.69 100 LEU A CA 1
ATOM 786 C C . LEU A 1 100 ? 1.390 4.116 6.041 1.00 85.69 100 LEU A C 1
ATOM 788 O O . LEU A 1 100 ? 0.300 4.442 6.500 1.00 85.69 100 LEU A O 1
ATOM 792 N N . LEU A 1 101 ? 2.084 3.055 6.465 1.00 87.44 101 LEU A N 1
ATOM 793 C CA . LEU A 1 101 ? 1.614 2.120 7.493 1.00 87.44 101 LEU A CA 1
ATOM 794 C C . LEU A 1 101 ? 1.294 2.836 8.809 1.00 87.44 101 LEU A C 1
ATOM 796 O O . LEU A 1 101 ? 0.166 2.775 9.284 1.00 87.44 101 LEU A O 1
ATOM 800 N N . THR A 1 102 ? 2.234 3.631 9.320 1.00 91.25 102 THR A N 1
ATOM 801 C CA . THR A 1 102 ? 2.026 4.443 10.535 1.00 91.25 102 THR A CA 1
ATOM 802 C C . THR A 1 102 ? 0.838 5.404 10.423 1.00 91.25 102 THR A C 1
ATOM 804 O O . THR A 1 102 ? 0.077 5.581 11.371 1.00 91.25 102 THR A O 1
ATOM 807 N N . ARG A 1 103 ? 0.620 6.025 9.255 1.00 92.81 103 ARG A N 1
ATOM 808 C CA . ARG A 1 103 ? -0.563 6.876 9.030 1.00 92.81 103 ARG A CA 1
ATOM 809 C C . ARG A 1 103 ? -1.866 6.082 9.054 1.00 92.81 103 ARG A C 1
ATOM 811 O O . ARG A 1 103 ? -2.862 6.605 9.549 1.00 92.81 103 ARG A O 1
ATOM 818 N N . LEU A 1 104 ? -1.872 4.871 8.499 1.00 91.69 104 LEU A N 1
ATOM 819 C CA . LEU A 1 104 ? -3.043 3.995 8.500 1.00 91.69 104 LEU A CA 1
ATOM 820 C C . LEU A 1 104 ? -3.380 3.533 9.919 1.00 91.69 104 LEU A C 1
ATOM 822 O O . LEU A 1 104 ? -4.537 3.631 10.313 1.00 91.69 104 LEU A O 1
ATOM 826 N N . GLU A 1 105 ? -2.379 3.136 10.704 1.00 94.62 105 GLU A N 1
ATOM 827 C CA . GLU A 1 105 ? -2.550 2.762 12.113 1.00 94.62 105 GLU A CA 1
ATOM 828 C C . GLU A 1 105 ? -3.161 3.910 12.925 1.00 94.62 105 GLU A C 1
ATOM 830 O O . GLU A 1 105 ? -4.212 3.741 13.545 1.00 94.62 105 GLU A O 1
ATOM 835 N N . ASN A 1 106 ? -2.584 5.112 12.827 1.00 96.94 106 ASN A N 1
ATOM 836 C CA . ASN A 1 106 ? -3.115 6.300 13.500 1.00 96.94 106 ASN A CA 1
ATOM 837 C C . ASN A 1 106 ? -4.562 6.602 13.077 1.00 96.94 106 ASN A C 1
ATOM 839 O O . ASN A 1 106 ? -5.408 6.947 13.902 1.00 96.94 106 ASN A O 1
ATOM 843 N N . TYR A 1 107 ? -4.872 6.448 11.786 1.00 97.12 107 TYR A N 1
ATOM 844 C CA . TYR A 1 107 ? -6.231 6.633 11.286 1.00 97.12 107 TYR A CA 1
ATOM 845 C C . TYR A 1 107 ? -7.199 5.604 11.884 1.00 97.12 107 TYR A C 1
ATOM 847 O O . TYR A 1 107 ? -8.291 5.973 12.319 1.00 97.12 107 TYR A O 1
ATOM 855 N N . GLU A 1 108 ? -6.818 4.327 11.941 1.00 97.06 108 GLU A N 1
ATOM 856 C CA . GLU A 1 108 ? -7.631 3.280 12.561 1.00 97.06 108 GLU A CA 1
ATOM 857 C C . GLU A 1 108 ? -7.880 3.539 14.049 1.00 97.06 108 GLU A C 1
ATOM 859 O O . GLU A 1 108 ? -8.999 3.336 14.537 1.00 97.06 108 GLU A O 1
ATOM 864 N N . GLU A 1 109 ? -6.862 3.994 14.778 1.00 97.31 109 GLU A N 1
ATOM 865 C CA . GLU A 1 109 ? -6.986 4.366 16.185 1.00 97.31 109 GLU A CA 1
ATOM 866 C C . GLU A 1 109 ? -7.964 5.522 16.379 1.00 97.31 109 GLU A C 1
ATOM 868 O O . GLU A 1 109 ? -8.889 5.410 17.190 1.00 97.31 109 GLU A O 1
ATOM 873 N N . ASP A 1 110 ? -7.848 6.583 15.582 1.00 97.06 110 ASP A N 1
ATOM 874 C CA . ASP A 1 110 ? -8.775 7.715 15.603 1.00 97.06 110 ASP A CA 1
ATOM 875 C C . ASP A 1 110 ? -10.220 7.278 15.336 1.00 97.06 110 ASP A C 1
ATOM 877 O O . ASP A 1 110 ? -11.152 7.727 16.015 1.00 97.06 110 ASP A O 1
ATOM 881 N N . GLN A 1 111 ? -10.438 6.371 14.377 1.00 97.12 111 GLN A N 1
ATOM 882 C CA . GLN A 1 111 ? -11.770 5.817 14.117 1.00 97.12 111 GLN A CA 1
ATOM 883 C C . GLN A 1 111 ? -12.293 5.029 15.324 1.00 97.12 111 GLN A C 1
ATOM 885 O O . GLN A 1 111 ? -13.433 5.239 15.759 1.00 97.12 111 GLN A O 1
ATOM 890 N N . LYS A 1 112 ? -11.462 4.169 15.928 1.00 96.62 112 LYS A N 1
ATOM 891 C CA . LYS A 1 112 ? -11.820 3.414 17.142 1.00 96.62 112 LYS A CA 1
ATOM 892 C C . LYS A 1 112 ? -12.170 4.359 18.295 1.00 96.62 112 LYS A C 1
ATOM 894 O O . LYS A 1 112 ? -13.173 4.141 18.987 1.00 96.62 112 LYS A O 1
ATOM 899 N N . GLN A 1 113 ? -11.398 5.429 18.488 1.00 96.38 113 GLN A N 1
ATOM 900 C CA . GLN A 1 113 ? -11.652 6.436 19.517 1.00 96.38 113 GLN A CA 1
ATOM 901 C C . GLN A 1 113 ? -12.970 7.179 19.273 1.00 96.38 113 GLN A C 1
ATOM 903 O O . GLN A 1 113 ? -13.794 7.268 20.191 1.00 96.38 113 GLN A O 1
ATOM 908 N N . LYS A 1 114 ? -13.231 7.630 18.039 1.00 97.00 114 LYS A N 1
ATOM 909 C CA . LYS A 1 114 ? -14.495 8.281 17.653 1.00 97.00 114 LYS A CA 1
ATOM 910 C C . LYS A 1 114 ? -15.697 7.382 17.928 1.00 97.00 114 LYS A C 1
ATOM 912 O O . LYS A 1 114 ? -16.641 7.807 18.596 1.00 97.00 114 LYS A O 1
ATOM 917 N N . VAL A 1 115 ? -15.641 6.116 17.514 1.00 96.75 115 VAL A N 1
ATOM 918 C CA . VAL A 1 115 ? -16.713 5.138 17.769 1.00 96.75 115 VAL A CA 1
ATOM 919 C C . VAL A 1 115 ? -16.926 4.929 19.272 1.00 96.75 115 VAL A C 1
ATOM 921 O O . VAL A 1 115 ? -18.067 4.920 19.743 1.00 96.75 115 VAL A O 1
ATOM 924 N N . LYS A 1 116 ? -15.851 4.814 20.062 1.00 96.19 116 LYS A N 1
ATOM 925 C CA . LYS A 1 116 ? -15.932 4.676 21.526 1.00 96.19 116 LYS A CA 1
ATOM 926 C C . LYS A 1 116 ? -16.574 5.902 22.179 1.00 96.19 116 LYS A C 1
ATOM 928 O O . LYS A 1 116 ? -17.393 5.746 23.088 1.00 96.19 116 LYS A O 1
ATOM 933 N N . MET A 1 117 ? -16.236 7.106 21.722 1.00 97.12 117 MET A N 1
ATOM 934 C CA . MET A 1 117 ? -16.815 8.358 22.219 1.00 97.12 117 MET A CA 1
ATOM 935 C C . MET A 1 117 ? -18.300 8.476 21.872 1.00 97.12 117 MET A C 1
ATOM 937 O O . MET A 1 117 ? -19.107 8.762 22.757 1.00 97.12 117 MET A O 1
ATOM 941 N N . LEU A 1 118 ? -18.684 8.163 20.633 1.00 96.69 118 LEU A N 1
ATOM 942 C CA . LEU A 1 118 ? -20.086 8.153 20.208 1.00 96.69 118 LEU A CA 1
ATOM 943 C C . LEU A 1 118 ? -20.922 7.152 21.014 1.00 96.69 118 LEU A C 1
ATOM 945 O O . LEU A 1 118 ? -21.996 7.509 21.499 1.00 96.69 118 LEU A O 1
ATOM 949 N N . ARG A 1 119 ? -20.404 5.937 21.252 1.00 94.19 119 ARG A N 1
ATOM 950 C CA . ARG A 1 119 ? -21.055 4.940 22.123 1.00 94.19 119 ARG A CA 1
ATOM 951 C C . ARG A 1 119 ? -21.248 5.467 23.545 1.00 94.19 119 ARG A C 1
ATOM 953 O O . ARG A 1 119 ? -22.341 5.364 24.088 1.00 94.19 119 ARG A O 1
ATOM 960 N N . LYS A 1 120 ? -20.224 6.097 24.136 1.00 93.81 120 LYS A N 1
ATOM 961 C CA . LYS A 1 120 ? -20.328 6.713 25.473 1.00 93.81 120 LYS A CA 1
ATOM 962 C C . LYS A 1 120 ? -21.383 7.822 25.524 1.00 93.81 120 LYS A C 1
ATOM 964 O O . LYS A 1 120 ? -22.091 7.934 26.524 1.00 93.81 120 LYS A O 1
ATOM 969 N N . LEU A 1 121 ? -21.470 8.660 24.491 1.00 94.75 121 LEU A N 1
ATOM 970 C CA . LEU A 1 121 ? -22.461 9.736 24.418 1.00 94.75 121 LEU A CA 1
ATOM 971 C C . LEU A 1 121 ? -23.881 9.186 24.267 1.00 94.75 121 LEU A C 1
ATOM 973 O O . LEU A 1 121 ? -24.774 9.657 24.970 1.00 94.75 121 LEU A O 1
ATOM 977 N N . LYS A 1 122 ? -24.074 8.172 23.416 1.00 93.56 122 LYS A N 1
ATOM 978 C CA . LYS A 1 122 ? -25.354 7.470 23.264 1.00 93.56 122 LYS A CA 1
ATOM 979 C C . LYS A 1 122 ? -25.797 6.852 24.590 1.00 93.56 122 LYS A C 1
ATOM 981 O O . LYS A 1 122 ? -26.839 7.227 25.108 1.00 93.56 122 LYS A O 1
ATOM 986 N N . ASP A 1 123 ? -24.928 6.070 25.230 1.00 90.31 123 ASP A N 1
ATOM 987 C CA . ASP A 1 123 ? -25.186 5.480 26.548 1.00 90.31 123 ASP A CA 1
ATOM 988 C C . ASP A 1 123 ? -25.583 6.522 27.608 1.00 90.31 123 ASP A C 1
ATOM 990 O O . ASP A 1 123 ? -26.394 6.245 28.491 1.00 90.31 123 ASP A O 1
ATOM 994 N N . ARG A 1 124 ? -24.977 7.719 27.577 1.00 90.00 124 ARG A N 1
ATOM 995 C CA . ARG A 1 124 ? -25.328 8.818 28.490 1.00 90.00 124 ARG A CA 1
ATOM 996 C C . ARG A 1 124 ? -26.712 9.394 28.187 1.00 90.00 124 ARG A C 1
ATOM 998 O O . ARG A 1 124 ? -27.426 9.706 29.136 1.00 90.00 124 ARG A O 1
ATOM 1005 N N . ARG A 1 125 ? -27.070 9.561 26.910 1.00 92.44 125 ARG A N 1
ATOM 1006 C CA . ARG A 1 125 ? -28.396 10.041 26.485 1.00 92.44 125 ARG A CA 1
ATOM 1007 C C . ARG A 1 125 ? -29.482 9.036 26.856 1.00 92.44 125 ARG A C 1
ATOM 1009 O O . ARG A 1 125 ? -30.414 9.420 27.553 1.00 92.44 125 ARG A O 1
ATOM 1016 N N . ASP A 1 126 ? -29.286 7.768 26.512 1.00 89.06 126 ASP A N 1
ATOM 1017 C CA . ASP A 1 126 ? -30.240 6.687 26.778 1.00 89.06 126 ASP A CA 1
ATOM 1018 C C . ASP A 1 126 ? -30.509 6.567 28.288 1.00 89.06 126 ASP A C 1
ATOM 1020 O O . ASP A 1 126 ? -31.652 6.523 28.725 1.00 89.06 126 ASP A O 1
ATOM 1024 N N . LYS A 1 127 ? -29.464 6.654 29.127 1.00 87.00 127 LYS A N 1
ATOM 1025 C CA . LYS A 1 127 ? -29.625 6.676 30.594 1.00 87.00 127 LYS A CA 1
ATOM 1026 C C . LYS A 1 127 ? -30.421 7.868 31.115 1.00 87.00 127 LYS A C 1
ATOM 1028 O O . LYS A 1 127 ? -31.128 7.722 32.107 1.00 87.00 127 LYS A O 1
ATOM 1033 N N . LYS A 1 128 ? -30.253 9.056 30.524 1.00 90.19 128 LYS A N 1
ATOM 1034 C CA . LYS A 1 128 ? -31.034 10.237 30.916 1.00 90.19 128 LYS A CA 1
ATOM 1035 C C . LYS A 1 128 ? -32.502 10.051 30.539 1.00 90.19 128 LYS A C 1
ATOM 1037 O O . LYS A 1 128 ? -33.351 10.325 31.374 1.00 90.19 128 LYS A O 1
ATOM 1042 N N . GLN A 1 129 ? -32.776 9.541 29.338 1.00 89.00 129 GLN A N 1
ATOM 1043 C CA . GLN A 1 129 ? -34.139 9.251 28.888 1.00 89.00 129 GLN A CA 1
ATOM 1044 C C . GLN A 1 129 ? -34.815 8.189 29.757 1.00 89.00 129 GLN A C 1
ATOM 1046 O O . GLN A 1 129 ? -35.926 8.420 30.210 1.00 89.00 129 GLN A O 1
ATOM 1051 N N . ILE A 1 130 ? -34.124 7.089 30.079 1.00 88.62 130 ILE A N 1
ATOM 1052 C CA . ILE A 1 130 ? -34.637 6.057 30.996 1.00 88.62 130 ILE A CA 1
ATOM 1053 C C . ILE A 1 130 ? -34.990 6.660 32.361 1.00 88.62 130 ILE A C 1
ATOM 1055 O O . ILE A 1 130 ? -36.061 6.400 32.893 1.00 88.62 130 ILE A O 1
ATOM 1059 N N . LYS A 1 131 ? -34.119 7.506 32.930 1.00 87.62 131 LYS A N 1
ATOM 1060 C CA . LYS A 1 131 ? -34.398 8.160 34.218 1.00 87.62 131 LYS A CA 1
ATOM 1061 C C . LYS A 1 131 ? -35.608 9.089 34.163 1.00 87.62 131 LYS A C 1
ATOM 1063 O O . LYS A 1 131 ? -36.396 9.075 35.099 1.00 87.62 131 LYS A O 1
ATOM 1068 N N . LEU A 1 132 ? -35.724 9.891 33.104 1.00 89.25 132 LEU A N 1
ATOM 1069 C CA . LEU A 1 132 ? -36.861 10.791 32.899 1.00 89.25 132 LEU A CA 1
ATOM 1070 C C . LEU A 1 132 ? -38.159 9.996 32.749 1.00 89.25 132 LEU A C 1
ATOM 1072 O O . LEU A 1 132 ? -39.099 10.255 33.487 1.00 89.25 132 LEU A O 1
ATOM 1076 N N . ARG A 1 133 ? -38.161 8.958 31.904 1.00 85.88 133 ARG A N 1
ATOM 1077 C CA . ARG A 1 133 ? -39.294 8.040 31.735 1.00 85.88 133 ARG A CA 1
ATOM 1078 C C . ARG A 1 133 ? -39.714 7.409 33.060 1.00 85.88 133 ARG A C 1
ATOM 1080 O O . ARG A 1 133 ? -40.883 7.434 33.412 1.00 85.88 133 ARG A O 1
ATOM 1087 N N . ASN A 1 134 ? -38.759 6.867 33.813 1.00 86.00 134 ASN A N 1
ATOM 1088 C CA . ASN A 1 134 ? -39.053 6.231 35.096 1.00 86.00 134 ASN A CA 1
ATOM 1089 C C . ASN A 1 134 ? -39.633 7.239 36.098 1.00 86.00 134 ASN A C 1
ATOM 1091 O O . ASN A 1 134 ? -40.550 6.893 36.833 1.00 86.00 134 ASN A O 1
ATOM 1095 N N . TYR A 1 135 ? -39.127 8.477 36.111 1.00 86.88 135 TYR A N 1
ATOM 1096 C CA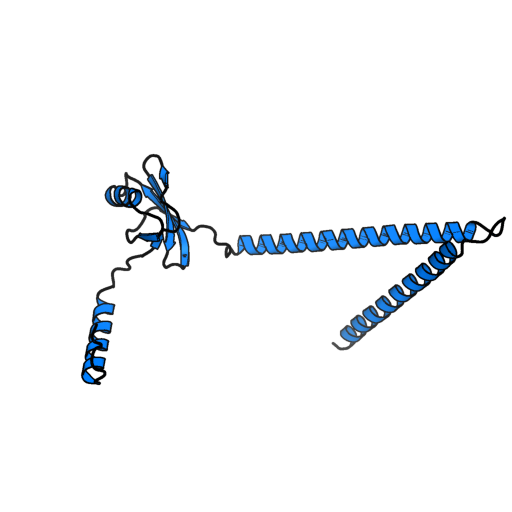 . TYR A 1 135 ? -39.672 9.559 36.932 1.00 86.88 135 TYR A CA 1
ATOM 1097 C C . TYR A 1 135 ? -41.100 9.934 36.521 1.00 86.88 135 TYR A C 1
ATOM 1099 O O . TYR A 1 135 ? -41.946 10.096 37.389 1.00 86.88 135 TYR A O 1
ATOM 1107 N N . GLU A 1 136 ? -41.382 10.031 35.220 1.00 85.06 136 GLU A N 1
ATOM 1108 C CA . GLU A 1 136 ? -42.724 10.310 34.695 1.00 85.06 136 GLU A CA 1
ATOM 1109 C C . GLU A 1 136 ? -43.732 9.234 35.101 1.00 85.06 136 GLU A C 1
ATOM 1111 O O . GLU A 1 136 ? -44.811 9.576 35.577 1.00 85.06 136 GLU A O 1
ATOM 1116 N N . VAL A 1 137 ? -43.373 7.951 34.979 1.00 80.62 137 VAL A N 1
ATOM 1117 C CA . VAL A 1 137 ? -44.250 6.845 35.393 1.00 80.62 137 VAL A CA 1
ATOM 1118 C C . VAL A 1 137 ? -44.477 6.864 36.910 1.00 80.62 137 VAL A C 1
ATOM 1120 O O . VAL A 1 137 ? -45.613 6.773 37.357 1.00 80.62 137 VAL A O 1
ATOM 1123 N N . LEU A 1 138 ? -43.429 7.087 37.714 1.00 78.38 138 LEU A N 1
ATOM 1124 C CA . LEU A 1 138 ? -43.550 7.202 39.177 1.00 78.38 138 LEU A CA 1
ATOM 1125 C C . LEU A 1 138 ? -44.415 8.395 39.622 1.00 78.38 138 LEU A C 1
ATOM 1127 O O . LEU A 1 138 ? -45.150 8.284 40.601 1.00 78.38 138 LEU A O 1
ATOM 1131 N N . ASN A 1 139 ? -44.327 9.532 38.926 1.00 79.69 139 ASN A N 1
ATOM 1132 C CA . ASN A 1 139 ? -45.083 10.744 39.253 1.00 79.69 139 ASN A CA 1
ATOM 1133 C C . ASN A 1 139 ? -46.502 10.770 38.687 1.00 79.69 139 ASN A C 1
ATOM 1135 O O . ASN A 1 139 ? -47.283 11.623 39.107 1.00 79.69 139 ASN A O 1
ATOM 1139 N N . LYS A 1 140 ? -46.839 9.886 37.741 1.00 70.94 140 LYS A N 1
ATOM 1140 C CA . LYS A 1 140 ? -48.174 9.842 37.134 1.00 70.94 140 LYS A CA 1
ATOM 1141 C C . LYS A 1 140 ? -49.273 9.601 38.175 1.00 70.94 140 LYS A C 1
ATOM 1143 O O . LYS A 1 140 ? -50.367 10.112 37.984 1.00 70.94 140 LYS A O 1
ATOM 1148 N N . GLY A 1 141 ? -48.940 8.968 39.306 1.00 58.28 141 GLY A N 1
ATOM 1149 C CA . GLY A 1 141 ? -49.805 8.860 40.482 1.00 58.28 141 GLY A CA 1
ATOM 1150 C C . GLY A 1 141 ? -51.059 8.008 40.247 1.00 58.28 141 GLY A C 1
ATOM 1151 O O . GLY A 1 141 ? -51.558 7.882 39.138 1.00 58.28 141 GLY A O 1
ATOM 1152 N N . TYR A 1 142 ? -51.587 7.412 41.317 1.00 53.78 142 TYR A N 1
ATOM 1153 C CA . TYR A 1 142 ? -52.757 6.516 41.321 1.00 53.78 142 TYR A CA 1
ATOM 1154 C C . TYR A 1 142 ? -54.095 7.243 41.052 1.00 53.78 142 TYR A C 1
ATOM 1156 O O . TYR A 1 142 ? -55.042 7.125 41.829 1.00 53.78 142 TYR A O 1
ATOM 1164 N N . THR A 1 143 ? -54.202 8.035 39.989 1.00 52.31 143 THR A N 1
ATOM 1165 C CA . THR A 1 143 ? -55.460 8.687 39.606 1.00 52.31 143 THR A CA 1
ATOM 1166 C C . THR A 1 143 ? -55.891 8.203 38.229 1.00 52.31 143 THR A C 1
ATOM 1168 O O . THR A 1 143 ? -55.474 8.743 37.213 1.00 52.31 143 THR A O 1
ATOM 1171 N N . GLU A 1 144 ? -56.742 7.176 38.285 1.00 46.91 144 GLU A N 1
ATOM 1172 C CA . GLU A 1 144 ? -57.539 6.550 37.223 1.00 46.91 144 GLU A CA 1
ATOM 1173 C C . GLU A 1 144 ? -56.811 5.753 36.125 1.00 46.91 144 GLU A C 1
ATOM 1175 O O . GLU A 1 144 ? -56.171 6.292 35.230 1.00 46.91 144 GLU A O 1
ATOM 1180 N N . TYR A 1 145 ? -57.084 4.440 36.178 1.00 51.00 145 TYR A N 1
ATOM 1181 C CA . TYR A 1 145 ? -56.716 3.343 35.279 1.00 51.00 145 TYR A CA 1
ATOM 1182 C C . TYR A 1 145 ? -55.250 2.881 35.317 1.00 51.00 145 TYR A C 1
ATOM 1184 O O . TYR A 1 145 ? -54.328 3.610 34.980 1.00 51.00 145 TYR A O 1
ATOM 1192 N N . GLU A 1 146 ? -55.115 1.628 35.771 1.00 54.31 146 GLU A N 1
ATOM 1193 C CA . GLU A 1 146 ? -53.941 0.762 35.921 1.00 54.31 146 GLU A CA 1
ATOM 1194 C C . GLU A 1 146 ? -52.709 1.216 35.135 1.00 54.31 146 GLU A C 1
ATOM 1196 O O . GLU A 1 146 ? -52.772 1.330 33.909 1.00 54.31 146 GLU A O 1
ATOM 1201 N N . ASP A 1 147 ? -51.571 1.389 35.823 1.00 57.16 147 ASP A N 1
ATOM 1202 C CA . ASP A 1 147 ? -50.277 1.364 35.142 1.00 57.16 147 ASP A CA 1
ATOM 1203 C C . ASP A 1 147 ? -50.307 0.171 34.187 1.00 57.16 147 ASP A C 1
ATOM 1205 O O . ASP A 1 147 ? -50.505 -0.970 34.624 1.00 57.16 147 ASP A O 1
ATOM 1209 N N . THR A 1 148 ? -50.181 0.422 32.881 1.00 74.19 148 THR A N 1
ATOM 1210 C CA . THR A 1 148 ? -50.233 -0.678 31.922 1.00 74.19 148 THR A CA 1
ATOM 1211 C C . THR A 1 148 ? -49.161 -1.683 32.351 1.00 74.19 148 THR A C 1
ATOM 1213 O O . THR A 1 148 ? -48.026 -1.273 32.627 1.00 74.19 148 THR A O 1
ATOM 1216 N N . PRO A 1 149 ? -49.467 -2.989 32.472 1.00 80.38 149 PRO A N 1
ATOM 1217 C CA . PRO A 1 149 ? -48.490 -3.968 32.949 1.00 80.38 149 PRO A CA 1
ATOM 1218 C C . PRO A 1 149 ? -47.142 -3.866 32.214 1.00 80.38 149 PRO A C 1
ATOM 1220 O O . PRO A 1 149 ? -46.084 -4.091 32.797 1.00 80.38 149 PRO A O 1
ATOM 1223 N N . GLU A 1 150 ? -47.173 -3.433 30.952 1.00 81.50 150 GLU A N 1
ATOM 1224 C CA . GLU A 1 150 ? -46.019 -3.122 30.111 1.00 81.50 150 GLU A CA 1
ATOM 1225 C C . GLU A 1 150 ? -45.124 -1.986 30.647 1.00 81.50 150 GLU A C 1
ATOM 1227 O O . GLU A 1 150 ? -43.897 -2.135 30.666 1.00 81.50 150 GLU A O 1
ATOM 123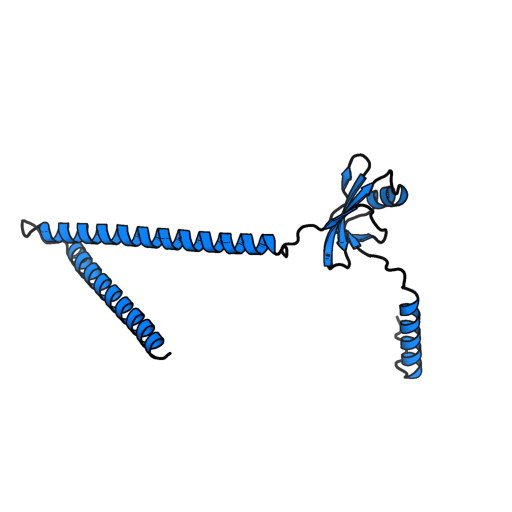2 N N . GLU A 1 151 ? -45.692 -0.871 31.119 1.00 78.06 151 GLU A N 1
ATOM 1233 C CA . GLU A 1 151 ? -44.945 0.261 31.687 1.00 78.06 151 GLU A CA 1
ATOM 1234 C C . GLU A 1 151 ? -44.243 -0.132 32.995 1.00 78.06 151 GLU A C 1
ATOM 1236 O O . GLU A 1 151 ? -43.057 0.173 33.181 1.00 78.06 151 GLU A O 1
ATOM 1241 N N . MET A 1 152 ? -44.919 -0.901 33.856 1.00 80.62 152 MET A N 1
ATOM 1242 C CA . MET A 1 152 ? -44.330 -1.416 35.099 1.00 80.62 152 MET A CA 1
ATOM 1243 C C . MET A 1 152 ? -43.231 -2.446 34.837 1.00 80.62 152 MET A C 1
ATOM 1245 O O . MET A 1 152 ? -42.159 -2.376 35.446 1.00 80.62 152 MET A O 1
ATOM 1249 N N . ILE A 1 153 ? -43.436 -3.364 33.886 1.00 85.62 153 ILE A N 1
ATOM 1250 C CA . ILE A 1 153 ? -42.388 -4.291 33.434 1.00 85.62 153 ILE A CA 1
ATOM 1251 C C . ILE A 1 153 ? -41.178 -3.499 32.911 1.00 85.62 153 ILE A C 1
ATOM 1253 O O . ILE A 1 153 ? -40.034 -3.814 33.256 1.00 85.62 153 ILE A O 1
ATOM 1257 N N . GLY A 1 154 ? -41.402 -2.432 32.140 1.00 86.31 154 GLY A N 1
ATOM 1258 C CA . GLY A 1 154 ? -40.350 -1.528 31.668 1.00 86.31 154 GLY A CA 1
ATOM 1259 C C . GLY A 1 154 ? -39.531 -0.904 32.806 1.00 86.31 154 GLY A C 1
ATOM 1260 O O . GLY A 1 154 ? -38.300 -0.943 32.782 1.00 86.31 154 GLY A O 1
ATOM 1261 N N . LEU A 1 155 ? -40.199 -0.399 33.842 1.00 84.94 155 LEU A N 1
ATOM 1262 C CA . LEU A 1 155 ? -39.571 0.175 35.038 1.00 84.94 155 LEU A CA 1
ATOM 1263 C C . LEU A 1 155 ? -38.702 -0.844 35.790 1.00 84.94 155 LEU A C 1
ATOM 1265 O O . LEU A 1 155 ? -37.535 -0.578 36.106 1.00 84.94 155 LEU A O 1
ATOM 1269 N N . TYR A 1 156 ? -39.256 -2.028 36.070 1.00 86.19 156 TYR A N 1
ATOM 1270 C CA . TYR A 1 156 ? -38.545 -3.079 36.799 1.00 86.19 156 TYR A CA 1
ATOM 1271 C C . TYR A 1 156 ? -37.365 -3.635 35.998 1.00 86.19 156 TYR A C 1
ATOM 1273 O O . TYR A 1 156 ? -36.288 -3.843 36.565 1.00 86.19 156 TYR A O 1
ATOM 1281 N N . THR A 1 157 ? -37.525 -3.831 34.686 1.00 87.44 157 THR A N 1
ATOM 1282 C CA . THR A 1 157 ? -36.437 -4.302 33.815 1.00 87.44 157 THR A CA 1
ATOM 1283 C C . THR A 1 157 ? -35.293 -3.293 33.726 1.00 87.44 157 THR A C 1
ATOM 1285 O O . THR A 1 157 ? -34.126 -3.686 33.827 1.00 87.44 157 THR A O 1
ATOM 1288 N N . ASP A 1 158 ? -35.584 -1.996 33.630 1.00 87.19 158 ASP A N 1
ATOM 1289 C CA . ASP A 1 158 ? -34.563 -0.947 33.632 1.00 87.19 158 ASP A CA 1
ATOM 1290 C C . ASP A 1 158 ? -33.789 -0.897 34.951 1.00 87.19 158 ASP A C 1
ATOM 1292 O O . ASP A 1 158 ? -32.552 -0.907 34.952 1.00 87.19 158 ASP A O 1
ATOM 1296 N N . ASN A 1 159 ? -34.499 -0.907 36.081 1.00 84.69 159 ASN A N 1
ATOM 1297 C CA . ASN A 1 159 ? -33.889 -0.907 37.411 1.00 84.69 159 ASN A CA 1
ATOM 1298 C C . ASN A 1 159 ? -33.014 -2.152 37.627 1.00 84.69 159 ASN A C 1
ATOM 1300 O O . ASN A 1 159 ? -31.880 -2.057 38.117 1.00 84.69 159 ASN A O 1
ATOM 1304 N N . PHE A 1 160 ? -33.491 -3.317 37.181 1.00 88.38 160 PHE A N 1
ATOM 1305 C CA . PHE A 1 160 ? -32.732 -4.563 37.223 1.00 88.38 160 PHE A CA 1
ATOM 1306 C C . PHE A 1 160 ? -31.453 -4.479 36.376 1.00 88.38 160 PHE A C 1
ATOM 1308 O O . PHE A 1 160 ? -30.358 -4.785 36.865 1.00 88.38 160 PHE A O 1
ATOM 1315 N N . ASN A 1 161 ? -31.552 -3.993 35.137 1.00 83.88 161 ASN A N 1
ATOM 1316 C CA . ASN A 1 161 ? -30.418 -3.862 34.220 1.00 83.88 161 ASN A CA 1
ATOM 1317 C C . ASN A 1 161 ? -29.369 -2.851 34.711 1.00 83.88 161 AS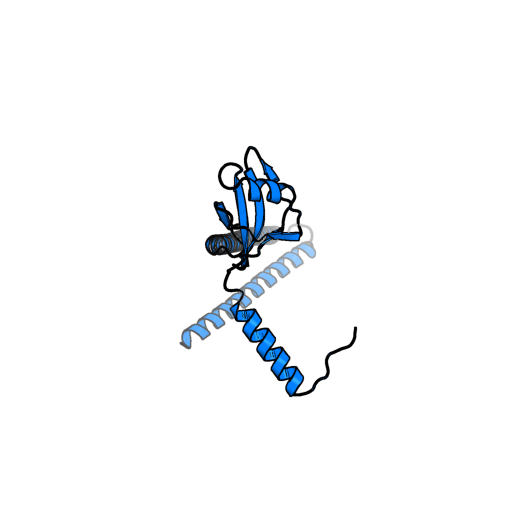N A C 1
ATOM 1319 O O . ASN A 1 161 ? -28.163 -3.096 34.579 1.00 83.88 161 ASN A O 1
ATOM 1323 N N . ILE A 1 162 ? -29.796 -1.744 35.326 1.00 79.50 162 ILE A N 1
ATOM 1324 C CA . ILE A 1 162 ? -28.898 -0.769 35.961 1.00 79.50 162 ILE A CA 1
ATOM 1325 C C . ILE A 1 162 ? -28.109 -1.434 37.097 1.00 79.50 162 ILE A C 1
ATOM 1327 O O . ILE A 1 162 ? -26.880 -1.308 37.135 1.00 79.50 162 ILE A O 1
ATOM 1331 N N . SER A 1 163 ? -28.780 -2.198 37.967 1.00 78.25 163 SER A N 1
ATOM 1332 C CA . SER A 1 163 ? -28.131 -2.892 39.089 1.00 78.25 163 SER A CA 1
ATOM 1333 C C . SER A 1 163 ? -27.102 -3.932 38.618 1.00 78.25 163 SER A C 1
ATOM 1335 O O . SER A 1 163 ? -25.982 -3.989 39.131 1.00 78.25 163 SER A O 1
ATOM 1337 N N . LYS A 1 164 ? -27.426 -4.703 37.569 1.00 82.31 164 LYS A N 1
ATOM 1338 C CA . LYS A 1 164 ? -26.528 -5.703 36.973 1.00 82.31 164 LYS A CA 1
ATOM 1339 C C . LYS A 1 164 ? -25.276 -5.050 36.391 1.00 82.31 164 LYS A C 1
ATOM 1341 O O . LYS A 1 164 ? -24.166 -5.547 36.584 1.00 82.31 164 LYS A O 1
ATOM 1346 N N . ARG A 1 165 ? -25.443 -3.913 35.709 1.00 79.31 165 ARG A N 1
ATOM 1347 C CA . ARG A 1 165 ? -24.336 -3.153 35.115 1.00 79.31 165 ARG A CA 1
ATOM 1348 C C . ARG A 1 165 ? -23.420 -2.539 36.178 1.00 79.31 165 ARG A C 1
ATOM 1350 O O . ARG A 1 165 ? -22.218 -2.458 35.937 1.00 79.31 165 ARG A O 1
ATOM 1357 N N . GLN A 1 166 ? -23.962 -2.131 37.328 1.00 78.19 166 GLN A N 1
ATOM 1358 C CA . GLN A 1 166 ? -23.180 -1.660 38.477 1.00 78.19 166 GLN A CA 1
ATOM 1359 C C . GLN A 1 166 ? -22.327 -2.803 39.052 1.00 78.19 166 GLN A C 1
ATOM 1361 O O . GLN A 1 166 ? -21.104 -2.714 39.040 1.00 78.19 166 GLN A O 1
ATOM 1366 N N . ARG A 1 167 ? -22.951 -3.947 39.371 1.00 81.69 167 ARG A N 1
ATOM 1367 C CA . ARG A 1 167 ? -22.261 -5.138 39.907 1.00 81.69 167 ARG A CA 1
ATOM 1368 C C . ARG A 1 167 ? -21.123 -5.636 39.011 1.00 81.69 167 ARG A C 1
ATOM 1370 O O . ARG A 1 167 ? -20.070 -6.033 39.498 1.00 81.69 167 ARG A O 1
ATOM 1377 N N . GLN A 1 168 ? -21.315 -5.622 37.690 1.00 83.50 168 GLN A N 1
ATOM 1378 C CA . GLN A 1 168 ? -20.264 -6.015 36.744 1.00 83.50 168 GLN A CA 1
ATOM 1379 C C . GLN A 1 168 ? -19.076 -5.044 36.735 1.00 83.50 168 GLN A C 1
ATOM 1381 O O . GLN A 1 168 ? -17.939 -5.486 36.574 1.00 83.50 168 GLN A O 1
ATOM 1386 N N . LYS A 1 169 ? -19.317 -3.737 36.905 1.00 78.19 169 LYS A N 1
ATOM 1387 C CA . LYS A 1 169 ? -18.239 -2.747 37.027 1.00 78.19 169 LYS A CA 1
ATOM 1388 C C . LYS A 1 169 ? -17.467 -2.926 38.322 1.00 78.19 169 LYS A C 1
ATOM 1390 O O . LYS A 1 169 ? -16.244 -2.932 38.269 1.00 78.19 169 LYS A O 1
ATOM 1395 N N . ASP A 1 170 ? -18.171 -3.123 39.430 1.00 80.12 170 ASP A N 1
ATOM 1396 C CA . ASP A 1 170 ? -17.554 -3.314 40.742 1.00 80.12 170 ASP A CA 1
ATOM 1397 C C . ASP A 1 170 ? -16.682 -4.580 40.740 1.00 80.12 170 ASP A C 1
ATOM 1399 O O . ASP A 1 170 ? -15.531 -4.549 41.168 1.00 80.12 170 ASP A O 1
ATOM 1403 N N . LYS A 1 171 ? -17.167 -5.669 40.119 1.00 82.69 171 LYS A N 1
ATOM 1404 C CA . LYS A 1 171 ? -16.381 -6.895 39.913 1.00 82.69 171 LYS A CA 1
ATOM 1405 C C . LYS A 1 171 ? -15.132 -6.655 39.060 1.00 82.69 171 LYS A C 1
ATOM 1407 O O . LYS A 1 171 ? -14.076 -7.191 39.374 1.00 82.69 171 LYS A O 1
ATOM 1412 N N . LYS A 1 172 ? -15.232 -5.870 37.983 1.00 77.12 172 LYS A N 1
ATOM 1413 C CA . LYS A 1 172 ? -14.089 -5.582 37.104 1.00 77.12 172 LYS A CA 1
ATOM 1414 C C . LYS A 1 172 ? -13.047 -4.680 37.782 1.00 77.12 172 LYS A C 1
ATOM 1416 O O . LYS A 1 172 ? -11.864 -4.980 37.691 1.00 77.12 172 LYS A O 1
ATOM 1421 N N . GLY A 1 173 ? -13.481 -3.640 38.496 1.00 75.00 173 GLY A N 1
ATOM 1422 C CA . GLY A 1 173 ? -12.591 -2.753 39.253 1.00 75.00 173 GLY A CA 1
ATOM 1423 C C . GLY A 1 173 ? -11.896 -3.460 40.419 1.00 75.00 173 GLY A C 1
ATOM 1424 O O . GLY A 1 173 ? -10.713 -3.242 40.646 1.00 75.00 173 GLY A O 1
ATOM 1425 N N . GLY A 1 174 ? -12.587 -4.378 41.103 1.00 74.75 174 GLY A N 1
ATOM 1426 C CA . GLY A 1 174 ? -11.971 -5.211 42.141 1.00 74.75 174 GLY A CA 1
ATOM 1427 C C . GLY A 1 174 ? -10.866 -6.130 41.607 1.00 74.75 174 GLY A C 1
ATOM 1428 O O . GLY A 1 174 ? -9.855 -6.318 42.274 1.00 74.75 174 GLY A O 1
ATOM 1429 N N . ILE A 1 175 ? -11.019 -6.660 40.388 1.00 69.44 175 ILE A N 1
ATOM 1430 C CA . ILE A 1 175 ? -9.989 -7.484 39.733 1.00 69.44 175 ILE A CA 1
ATOM 1431 C C . ILE A 1 175 ? -8.776 -6.634 39.326 1.00 69.44 175 ILE A C 1
ATOM 1433 O O . ILE A 1 175 ? -7.646 -7.067 39.525 1.00 69.44 175 ILE A O 1
ATOM 1437 N N . GLU A 1 176 ? -8.995 -5.433 38.780 1.00 66.62 176 GLU A N 1
ATOM 1438 C CA . GLU A 1 176 ? -7.916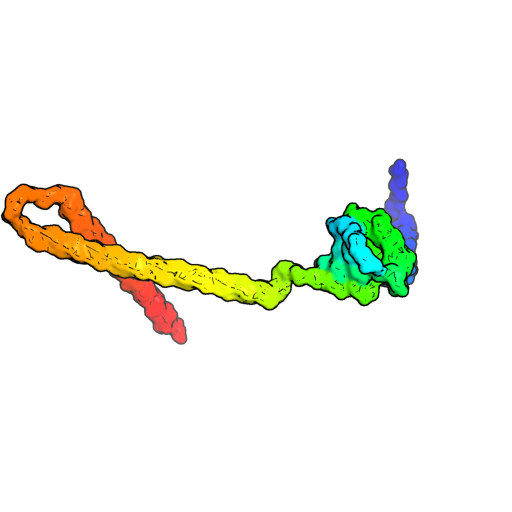 -4.504 38.403 1.00 66.62 176 GLU A CA 1
ATOM 1439 C C . GLU A 1 176 ? -7.114 -4.043 39.637 1.00 66.62 176 GLU A C 1
ATOM 1441 O O . GLU A 1 176 ? -5.886 -4.069 39.609 1.00 66.62 176 GLU A O 1
ATOM 1446 N N . ASN A 1 177 ? -7.785 -3.732 40.752 1.00 67.62 177 ASN A N 1
ATOM 1447 C CA . ASN A 1 177 ? -7.123 -3.347 42.005 1.00 67.62 177 ASN A CA 1
ATOM 1448 C C . ASN A 1 177 ? -6.339 -4.506 42.644 1.00 67.62 177 ASN A C 1
ATOM 1450 O O . ASN A 1 177 ? -5.197 -4.319 43.052 1.00 67.62 177 ASN A O 1
ATOM 1454 N N . ALA A 1 178 ? -6.901 -5.720 42.660 1.00 68.50 178 ALA A N 1
ATOM 1455 C CA . ALA A 1 178 ? -6.220 -6.904 43.192 1.00 68.50 178 ALA A CA 1
ATOM 1456 C C . ALA A 1 178 ? -4.997 -7.338 42.359 1.00 68.50 178 ALA A C 1
ATOM 1458 O O . ALA A 1 178 ? -4.135 -8.065 42.855 1.00 68.50 178 ALA A O 1
ATOM 1459 N N . PHE A 1 179 ? -4.930 -6.936 41.086 1.00 66.12 179 PHE A N 1
ATOM 1460 C CA . PHE A 1 179 ? -3.770 -7.167 40.225 1.00 66.12 179 PHE A CA 1
ATOM 1461 C C . PHE A 1 179 ? -2.666 -6.122 40.460 1.00 66.12 179 PHE A C 1
ATOM 1463 O O . PHE A 1 179 ? -1.490 -6.462 40.372 1.00 66.12 179 PHE A O 1
ATOM 1470 N N . MET A 1 180 ? -3.035 -4.883 40.808 1.00 64.38 180 MET A N 1
ATOM 1471 C CA . MET A 1 180 ? -2.096 -3.800 41.138 1.00 64.38 180 MET A CA 1
ATOM 1472 C C . MET A 1 180 ? -1.482 -3.935 42.542 1.00 64.38 180 MET A C 1
ATOM 1474 O O . MET A 1 180 ? -0.344 -3.535 42.726 1.00 64.38 180 MET A O 1
ATOM 1478 N N . GLU A 1 181 ? -2.184 -4.528 43.516 1.00 65.56 181 GLU A N 1
ATOM 1479 C CA . GLU A 1 181 ? -1.644 -4.810 44.866 1.00 65.56 181 GLU A CA 1
ATOM 1480 C C . GLU A 1 181 ? -0.662 -6.000 44.919 1.00 65.56 181 GLU A C 1
ATOM 1482 O O . GLU A 1 181 ? -0.061 -6.258 45.960 1.00 65.56 181 GLU A O 1
ATOM 1487 N N . LYS A 1 182 ? -0.511 -6.758 43.824 1.00 61.34 182 LYS A N 1
ATOM 1488 C CA . LYS A 1 182 ? 0.376 -7.936 43.736 1.00 61.34 182 LYS A CA 1
ATOM 1489 C C . LYS A 1 182 ? 1.676 -7.685 42.956 1.00 61.34 182 LYS A C 1
ATOM 1491 O O . LYS A 1 182 ? 2.377 -8.652 42.653 1.00 61.34 182 LYS A O 1
ATOM 1496 N N . GLN A 1 183 ? 1.982 -6.430 42.627 1.00 50.88 183 GLN A N 1
ATOM 1497 C CA . GLN A 1 183 ? 3.286 -5.981 42.121 1.00 50.88 183 GLN A CA 1
ATOM 1498 C C . GLN A 1 183 ? 3.999 -5.163 43.192 1.00 50.88 183 GLN A C 1
ATOM 1500 O O . GLN A 1 183 ? 5.240 -5.288 43.263 1.00 50.88 183 GLN A O 1
#